Protein AF-A0A6M2DRI9-F1 (afdb_monomer)

Radius of gyration: 35.06 Å; Cα contacts (8 Å, |Δi|>4): 232; chains: 1; bounding box: 96×86×112 Å

Organism: Xenopsylla cheopis (NCBI:txid163159)

InterPro domains:
  IPR001841 Zinc finger, RING-type [PS50089] (86-128)
  IPR001841 Zinc finger, RING-type [PS50089] (176-216)
  IPR001841 Zinc finger, RING-type [PS50089] (277-317)
  IPR001841 Zinc finger, RING-type [SM00184] (86-127)
  IPR001841 Zinc finger, RING-type [SM00184] (176-215)
  IPR001841 Zinc finger, RING-type [SM00184] (277-320)
  IPR013083 Zinc finger, RING/FYVE/PHD-type [G3DSA:3.30.40.10] (58-139)
  IPR013083 Zinc finger, RING/FYVE/PHD-type [G3DSA:3.30.40.10] (144-227)
  IPR013083 Zinc finger, RING/FYVE/PHD-type [G3DSA:3.30.40.10] (228-327)
  IPR018957 Zinc finger, C3HC4 RING-type [PF00097] (176-215)
  IPR024991 Anaphase-promoting complex subunit 11, RING-H2 finger [PF12861] (86-134)
  IPR027370 Zinc finger, RING-type, eukaryotic [PF13445] (277-308)

Nearest PDB structures (foldseek):
  4r7e-assembly1_A-2  TM=7.360E-01  e=1.607E-04  Saccharomyces cerevisiae
  5vo0-assembly1_A  TM=8.658E-01  e=2.395E-03  Danio rerio
  3hcs-assembly1_A  TM=3.771E-01  e=3.415E-04  Homo sapiens
  2c2l-assembly4_D  TM=4.316E-01  e=6.145E-03  Mus musculus
  2c2l-assembly3_C  TM=4.814E-01  e=2.776E-02  Mus musculus

Foldseek 3Di:
DDDDPVVVVVVVVVVVVVVVVVVVVPPVPPPDDDDDDDDDDDDDDDDDDDDDDDDDDDDDDDPPPVVVPPPPPPDDPPPPPQLQAAPQPRDGDDDDAWDQQPPPRHIHGLVRVLVCCVPPNQADPPPRHGDDDPVVNNVVVVVVVVVVCVVVVVVVVVVVVVCVVVDDDPDDQAAAPQVRDSDPAWWKAFLVGDIHHPVSQVVCCVPPHQADPPPRHGGDPVRIHTDPPPPPDPDDDDDDDDDDDDDDDDDDDDDDDDPPPPPVVVVVVVVVQLQAALQPRHGDDPWWKAQQVPRGIHRPVRVVVCVVVVNQADSVPRHGGDPVRIDIDD

pLDDT: mean 72.56, std 22.33, range [29.98, 97.44]

Sequence (330 aa):
MPLPAYLLGAGLLAAVGIGVIVYVAFNPNTYKNHKQSYGHGGGGSSKRDDYDDYRPAISWNDESELRKRKQTSKRKEEDSIDKKKCFLCKKNYEKCHIIVLNECKHNFHTDCLSEFIGTKGSFCPICHNKFNVAASDIETLNQTRIEKIGDKEKEIEQTCESLLTMSISEKETKFCSICSEMDAKDFAKIKCGHEFHESCLDEFIETIGSFCLTCKKDIKADDIVRESTTKVTRSCNVKDDKKRHADNDDNANTTDDDKSKQIDLENITKNHRKYYCNTCDERIERPYVIIKTCEHLYHKDCIDASMDANVYTCRGCAEDFSVSDLIILC

Secondary structure (DSSP, 8-state):
-PPPTHHHHHHHHHHHHHHHHHHHHH-GGGS-------------------------------TTTGGGSSSSSS--SS-GGGGGB-TTT--B--TT-EEE-TTT--EEEHHHHHHHHHHH-SB-TTT--B----HHHHHHHHHHHHHHHHHHHHHHHHHHHHHTTT-S--------TTT-----PPEEEETTS-EEEHHHHHHHHHHT-SB-TTT--B--GGGEEE--------------------------------SSSSSSHHHHHHHHGGGB-TTT--B-PSSEEEETTT--EEEHHHHHHHHHTT--B-TTT--B--GGGEEEE-

Structure (mmCIF, N/CA/C/O backbone):
data_AF-A0A6M2DRI9-F1
#
_entry.id   AF-A0A6M2DRI9-F1
#
loop_
_atom_site.group_PDB
_atom_site.id
_atom_site.type_symbol
_atom_site.label_atom_id
_atom_site.label_alt_id
_atom_site.label_comp_id
_atom_site.label_asym_id
_atom_site.label_entity_id
_atom_site.label_seq_id
_atom_site.pdbx_PDB_ins_code
_atom_site.Cartn_x
_atom_site.Cartn_y
_atom_site.Cartn_z
_atom_site.occupancy
_atom_site.B_iso_or_equiv
_atom_site.auth_seq_id
_atom_site.auth_comp_id
_atom_site.auth_asym_id
_atom_site.auth_atom_id
_atom_site.pdbx_PDB_model_num
ATOM 1 N N . MET A 1 1 ? 19.886 13.007 -64.241 1.00 65.81 1 MET A N 1
ATOM 2 C CA . MET A 1 1 ? 19.047 13.579 -63.168 1.00 65.81 1 MET A CA 1
ATOM 3 C C . MET A 1 1 ? 19.298 12.750 -61.917 1.00 65.81 1 MET A C 1
ATOM 5 O O . MET A 1 1 ? 19.061 11.549 -61.988 1.00 65.81 1 MET A O 1
ATOM 9 N N . PRO A 1 2 ? 19.887 13.308 -60.846 1.00 72.44 2 PRO A N 1
ATOM 10 C CA . PRO A 1 2 ? 20.152 12.547 -59.628 1.00 72.44 2 PRO A CA 1
ATOM 11 C C . PRO A 1 2 ? 18.825 12.185 -58.954 1.00 72.44 2 PRO A C 1
ATOM 13 O O . PRO A 1 2 ? 17.972 13.051 -58.757 1.00 72.44 2 PRO A O 1
ATOM 16 N N . LEU A 1 3 ? 18.640 10.902 -58.640 1.00 69.44 3 LEU A N 1
ATOM 17 C CA . LEU A 1 3 ? 17.507 10.455 -57.835 1.00 69.44 3 LEU A CA 1
ATOM 18 C C . LEU A 1 3 ? 17.614 11.080 -56.441 1.00 69.44 3 LEU A C 1
ATOM 20 O O . LEU A 1 3 ? 18.713 11.155 -55.884 1.00 69.44 3 LEU A O 1
ATOM 24 N N . PRO A 1 4 ? 16.498 11.545 -55.871 1.00 76.94 4 PRO A N 1
ATOM 25 C CA . PRO A 1 4 ? 16.540 12.221 -54.596 1.00 76.94 4 PRO A CA 1
ATOM 26 C C . PRO A 1 4 ? 16.854 11.228 -53.470 1.00 76.94 4 PRO A C 1
ATOM 28 O O . PRO A 1 4 ? 16.221 10.179 -53.339 1.00 76.94 4 PRO A O 1
ATOM 31 N N . ALA A 1 5 ? 17.834 11.585 -52.639 1.00 78.38 5 ALA A N 1
ATOM 32 C CA . ALA A 1 5 ? 18.390 10.742 -51.578 1.00 78.38 5 ALA A CA 1
ATOM 33 C C . ALA A 1 5 ? 17.347 10.207 -50.572 1.00 78.38 5 ALA A C 1
ATOM 35 O O . ALA A 1 5 ? 17.584 9.186 -49.929 1.00 78.38 5 ALA A O 1
ATOM 36 N N . TYR A 1 6 ? 16.173 10.839 -50.465 1.00 80.88 6 TYR A N 1
ATOM 37 C CA . TYR A 1 6 ? 15.107 10.397 -49.563 1.00 80.88 6 TYR A CA 1
ATOM 38 C C . TYR A 1 6 ? 14.491 9.044 -49.957 1.00 80.88 6 TYR A C 1
ATOM 40 O O . TYR A 1 6 ? 14.052 8.300 -49.081 1.00 80.88 6 TYR A O 1
ATOM 48 N N . LEU A 1 7 ? 14.501 8.679 -51.246 1.00 76.44 7 LEU A N 1
ATOM 49 C CA . LEU A 1 7 ? 13.945 7.397 -51.698 1.00 76.44 7 LEU A CA 1
ATOM 50 C C . LEU A 1 7 ? 14.797 6.204 -51.249 1.00 76.44 7 LEU A C 1
ATOM 52 O O . LEU A 1 7 ? 14.260 5.132 -50.981 1.00 76.44 7 LEU A O 1
ATOM 56 N N . LEU A 1 8 ? 16.110 6.399 -51.100 1.00 77.44 8 LEU A N 1
ATOM 57 C CA . LEU A 1 8 ? 17.009 5.361 -50.592 1.00 77.44 8 LEU A CA 1
ATOM 58 C C . LEU A 1 8 ? 16.825 5.140 -49.083 1.00 77.44 8 LEU A C 1
ATOM 60 O O . LEU A 1 8 ? 16.862 4.002 -48.622 1.00 77.44 8 LEU A O 1
ATOM 64 N N . GLY A 1 9 ? 16.563 6.207 -48.320 1.00 78.88 9 GLY A N 1
ATOM 65 C CA . GLY A 1 9 ? 16.321 6.113 -46.877 1.00 78.88 9 GLY A CA 1
ATOM 66 C C . GLY A 1 9 ? 15.022 5.379 -46.530 1.00 78.88 9 GLY A C 1
ATOM 67 O O . GLY A 1 9 ? 15.019 4.499 -45.669 1.00 78.88 9 GLY A O 1
ATOM 68 N N . ALA A 1 10 ? 13.931 5.681 -47.241 1.00 82.50 10 ALA A N 1
ATOM 69 C CA . ALA A 1 10 ? 12.633 5.046 -46.999 1.00 82.50 10 ALA A CA 1
ATOM 70 C C . ALA A 1 10 ? 12.649 3.534 -47.298 1.00 82.50 10 ALA A C 1
ATOM 72 O O . ALA A 1 10 ? 12.052 2.749 -46.559 1.00 82.50 10 ALA A O 1
ATOM 73 N N . GLY A 1 11 ? 13.378 3.113 -48.339 1.00 88.00 11 GLY A N 1
ATOM 74 C CA . GLY A 1 11 ? 13.508 1.698 -48.694 1.00 88.00 11 GLY A CA 1
ATOM 75 C C . GLY A 1 11 ? 14.206 0.863 -47.616 1.00 88.00 11 GLY A C 1
ATOM 76 O O . GLY A 1 11 ? 13.774 -0.253 -47.328 1.00 88.00 11 GLY A O 1
ATOM 77 N N . LEU A 1 12 ? 15.245 1.408 -46.973 1.00 87.25 12 LEU A N 1
ATOM 78 C CA . LEU A 1 12 ? 15.984 0.696 -45.926 1.00 87.25 12 LEU A CA 1
ATOM 79 C C . LEU A 1 12 ? 15.151 0.497 -44.655 1.00 87.25 12 LEU A C 1
ATOM 81 O O . LEU A 1 12 ? 15.174 -0.589 -44.080 1.00 87.25 12 LEU A O 1
ATOM 85 N N . LEU A 1 13 ? 14.368 1.498 -44.246 1.00 87.75 13 LEU A N 1
ATOM 86 C CA . LEU A 1 13 ? 13.501 1.380 -43.067 1.00 87.75 13 LEU A CA 1
ATOM 87 C C . LEU A 1 13 ? 12.398 0.333 -43.267 1.00 87.75 13 LEU A C 1
ATOM 89 O O . LEU A 1 13 ? 12.151 -0.479 -42.374 1.00 87.75 13 LEU A O 1
ATOM 93 N N . ALA A 1 14 ? 11.787 0.295 -44.455 1.00 90.44 14 ALA A N 1
ATOM 94 C CA . ALA A 1 14 ? 10.790 -0.720 -44.787 1.00 90.44 14 ALA A CA 1
ATOM 95 C C . ALA A 1 14 ? 11.391 -2.139 -44.780 1.00 90.44 14 ALA A C 1
ATOM 97 O O . ALA A 1 14 ? 10.780 -3.065 -44.247 1.00 90.44 14 ALA A O 1
ATOM 98 N N . ALA A 1 15 ? 12.609 -2.308 -45.307 1.00 91.06 15 ALA A N 1
ATOM 99 C CA . ALA A 1 15 ? 13.289 -3.602 -45.331 1.00 91.06 15 ALA A CA 1
ATOM 100 C C . ALA A 1 15 ? 13.617 -4.127 -43.919 1.00 91.06 15 ALA A C 1
ATOM 102 O O . ALA A 1 15 ? 13.405 -5.309 -43.642 1.00 91.06 15 ALA A O 1
ATOM 103 N N . VAL A 1 16 ? 14.074 -3.257 -43.009 1.00 92.56 16 VAL A N 1
ATOM 104 C CA . VAL A 1 16 ? 14.350 -3.636 -41.611 1.00 92.56 16 VAL A CA 1
ATOM 105 C C . VAL A 1 16 ? 13.059 -4.012 -40.880 1.00 92.56 16 VAL A C 1
ATOM 107 O O . VAL A 1 16 ? 13.022 -5.038 -40.202 1.00 92.56 16 VAL A O 1
ATOM 110 N N . GLY A 1 17 ? 11.982 -3.240 -41.066 1.00 90.50 17 GLY A N 1
ATOM 111 C CA . GLY A 1 17 ? 10.684 -3.525 -40.447 1.00 90.50 17 GLY A CA 1
ATOM 112 C C . GLY A 1 17 ? 10.118 -4.891 -40.849 1.00 90.50 17 GLY A C 1
ATOM 113 O O . GLY A 1 17 ? 9.715 -5.673 -39.988 1.00 90.50 17 GLY A O 1
ATOM 114 N N . ILE A 1 18 ? 10.161 -5.224 -42.144 1.00 93.62 18 ILE A N 1
ATOM 115 C CA . ILE A 1 18 ? 9.709 -6.533 -42.643 1.00 93.62 18 ILE A CA 1
ATOM 116 C C . ILE A 1 18 ? 10.584 -7.663 -42.074 1.00 93.62 18 ILE A C 1
ATOM 118 O O . ILE A 1 18 ? 10.058 -8.700 -41.669 1.00 93.62 18 ILE A O 1
ATOM 122 N N . GLY A 1 19 ? 11.902 -7.455 -41.981 1.00 93.00 19 GLY A N 1
ATOM 123 C CA . GLY A 1 19 ? 12.834 -8.440 -41.428 1.00 93.00 19 GLY A CA 1
ATOM 124 C C . GLY A 1 19 ? 12.529 -8.829 -39.977 1.00 93.00 19 GLY A C 1
ATOM 125 O O . GLY A 1 19 ? 12.529 -10.016 -39.653 1.00 93.00 19 GLY A O 1
ATOM 126 N N . VAL A 1 20 ? 12.206 -7.857 -39.115 1.00 91.50 20 VAL A N 1
ATOM 127 C CA . VAL A 1 20 ? 11.862 -8.116 -37.703 1.00 91.50 20 VAL A CA 1
ATOM 128 C C . VAL A 1 20 ? 10.558 -8.905 -37.583 1.00 91.50 20 VAL A C 1
ATOM 130 O O . VAL A 1 20 ? 10.495 -9.869 -36.821 1.00 91.50 20 VAL A O 1
ATOM 133 N N . ILE A 1 21 ? 9.537 -8.554 -38.370 1.00 88.19 21 ILE A N 1
ATOM 134 C CA . ILE A 1 21 ? 8.241 -9.252 -38.350 1.00 88.19 21 ILE A CA 1
ATOM 135 C C . ILE A 1 21 ? 8.407 -10.714 -38.783 1.00 88.19 21 ILE A C 1
ATOM 137 O O . ILE A 1 21 ? 7.900 -11.618 -38.119 1.00 88.19 21 ILE A O 1
ATOM 141 N N . VAL A 1 22 ? 9.162 -10.964 -39.859 1.00 93.19 22 VAL A N 1
ATOM 142 C CA . VAL A 1 22 ? 9.448 -12.329 -40.329 1.00 93.19 22 VAL A CA 1
ATOM 143 C C . VAL A 1 22 ? 10.272 -13.099 -39.295 1.00 93.19 22 VAL A C 1
ATOM 145 O O . VAL A 1 22 ? 9.969 -14.257 -39.019 1.00 93.19 22 VAL A O 1
ATOM 148 N N . TYR A 1 23 ? 11.266 -12.466 -38.668 1.00 91.69 23 TYR A N 1
ATOM 149 C CA . TYR A 1 23 ? 12.076 -13.103 -37.628 1.00 91.69 23 TYR A CA 1
ATOM 150 C C . TYR A 1 23 ? 11.235 -13.541 -36.420 1.00 91.69 23 TYR A C 1
ATOM 152 O O . TYR A 1 23 ? 11.381 -14.668 -35.951 1.00 91.69 23 TYR A O 1
ATOM 160 N N . VAL A 1 24 ? 10.318 -12.692 -35.949 1.00 86.38 24 VAL A N 1
ATOM 161 C CA . VAL A 1 24 ? 9.414 -13.023 -34.834 1.00 86.38 24 VAL A CA 1
ATOM 162 C C . VAL A 1 24 ? 8.432 -14.134 -35.223 1.00 86.38 24 VAL A C 1
ATOM 164 O O . VAL A 1 24 ? 8.197 -15.038 -34.426 1.00 86.38 24 VAL A O 1
ATOM 167 N N . ALA A 1 25 ? 7.899 -14.118 -36.449 1.00 85.69 25 ALA A N 1
ATOM 168 C CA . ALA A 1 25 ? 6.959 -15.138 -36.917 1.00 85.69 25 ALA A CA 1
ATOM 169 C C . ALA A 1 25 ? 7.602 -16.528 -37.099 1.00 85.69 25 ALA A C 1
ATOM 171 O O . ALA A 1 25 ? 6.941 -17.543 -36.885 1.00 85.69 25 ALA A O 1
ATOM 172 N N . PHE A 1 26 ? 8.881 -16.587 -37.482 1.00 88.25 26 PHE A N 1
ATOM 173 C CA . PHE A 1 26 ? 9.591 -17.839 -37.780 1.00 88.25 26 PHE A CA 1
ATOM 174 C C . PHE A 1 26 ? 10.518 -18.333 -36.664 1.00 88.25 26 PHE A C 1
ATOM 176 O O . PHE A 1 26 ? 11.167 -19.365 -36.843 1.00 88.25 26 PHE A O 1
ATOM 183 N N . ASN A 1 27 ? 10.579 -17.656 -35.514 1.00 84.19 27 ASN A N 1
ATOM 184 C CA . ASN A 1 27 ? 11.334 -18.123 -34.353 1.00 84.19 27 ASN A CA 1
ATOM 185 C C . ASN A 1 27 ? 10.386 -18.725 -33.288 1.00 84.19 27 ASN A C 1
ATOM 187 O O . ASN A 1 27 ? 9.973 -18.028 -32.362 1.00 84.19 27 ASN A O 1
ATOM 191 N N . PRO A 1 28 ? 10.029 -20.025 -33.378 1.00 61.62 28 PRO A N 1
ATOM 192 C CA . PRO A 1 28 ? 9.018 -20.674 -32.530 1.00 61.62 28 PRO A CA 1
ATOM 193 C C . PRO A 1 28 ? 9.430 -20.859 -31.057 1.00 61.62 28 PRO A C 1
ATOM 195 O O . PRO A 1 28 ? 8.693 -21.475 -30.284 1.00 61.62 28 PRO A O 1
ATOM 198 N N . ASN A 1 29 ? 10.595 -20.353 -30.647 1.00 61.12 29 ASN A N 1
ATOM 199 C CA . ASN A 1 29 ? 11.112 -20.513 -29.288 1.00 61.12 29 ASN A CA 1
ATOM 200 C C . ASN A 1 29 ? 10.631 -19.451 -28.290 1.00 61.12 29 ASN A C 1
ATOM 202 O O . ASN A 1 29 ? 10.941 -19.567 -27.108 1.00 61.12 29 ASN A O 1
ATOM 206 N N . THR A 1 30 ? 9.850 -18.454 -28.708 1.00 56.81 30 THR A N 1
ATOM 207 C CA . THR A 1 30 ? 9.372 -17.387 -27.807 1.00 56.81 30 THR A CA 1
ATOM 208 C C . THR A 1 30 ? 8.013 -17.667 -27.149 1.00 56.81 30 THR A C 1
ATOM 210 O O . THR A 1 30 ? 7.591 -16.894 -26.299 1.00 56.81 30 THR A O 1
ATOM 213 N N . TYR A 1 31 ? 7.347 -18.792 -27.455 1.00 57.19 31 TYR A N 1
ATOM 214 C CA . TYR A 1 31 ? 5.970 -19.085 -27.000 1.00 57.19 31 TYR A CA 1
ATOM 215 C C . TYR A 1 31 ? 5.809 -20.324 -26.104 1.00 57.19 31 TYR A C 1
ATOM 217 O O . TYR A 1 31 ? 4.763 -20.974 -26.102 1.00 57.19 31 TYR A O 1
ATOM 225 N N . LYS A 1 32 ? 6.817 -20.687 -25.309 1.00 52.72 32 LYS A N 1
ATOM 226 C CA . LYS A 1 32 ? 6.669 -21.779 -24.334 1.00 52.72 32 LYS A CA 1
ATOM 227 C C . LYS A 1 32 ? 7.108 -21.340 -22.953 1.00 52.72 32 LYS A C 1
ATOM 229 O O . LYS A 1 32 ? 8.260 -21.551 -22.617 1.00 52.72 32 LYS A O 1
ATOM 234 N N . ASN A 1 33 ? 6.184 -20.779 -22.172 1.00 49.97 33 ASN A N 1
ATOM 235 C CA . ASN A 1 33 ? 6.182 -20.885 -20.708 1.00 49.97 33 ASN A CA 1
ATOM 236 C C . ASN A 1 33 ? 4.822 -20.461 -20.128 1.00 49.97 33 ASN A C 1
ATOM 238 O O . ASN A 1 33 ? 4.641 -19.329 -19.699 1.00 49.97 33 ASN A O 1
ATOM 242 N N . HIS A 1 34 ? 3.863 -21.391 -20.081 1.00 47.09 34 HIS A N 1
ATOM 243 C CA . HIS A 1 34 ? 2.860 -21.392 -19.014 1.00 47.09 34 HIS A CA 1
ATOM 244 C C . HIS A 1 34 ? 2.267 -22.792 -18.815 1.00 47.09 34 HIS A C 1
ATOM 246 O O . HIS A 1 34 ? 1.978 -23.489 -19.787 1.00 47.09 34 HIS A O 1
ATOM 252 N N . LYS A 1 35 ? 2.007 -23.114 -17.540 1.00 45.91 35 LYS A N 1
ATOM 253 C CA . LYS A 1 35 ? 1.364 -24.310 -16.955 1.00 45.91 35 LYS A CA 1
ATOM 254 C C . LYS A 1 35 ? 2.320 -25.397 -16.444 1.00 45.91 35 LYS A C 1
ATOM 256 O O . LYS A 1 35 ? 2.572 -26.397 -17.106 1.00 45.91 35 LYS A O 1
ATOM 261 N N . GLN A 1 36 ? 2.711 -25.262 -15.176 1.00 46.22 36 GLN A N 1
ATOM 262 C CA . GLN A 1 36 ? 2.806 -26.418 -14.283 1.00 46.22 36 GLN A CA 1
ATOM 263 C C . GLN A 1 36 ? 1.870 -26.226 -13.090 1.00 46.22 36 GLN A C 1
ATOM 265 O O . GLN A 1 36 ? 2.095 -25.419 -12.197 1.00 46.22 36 GLN A O 1
ATOM 270 N N . SER A 1 37 ? 0.786 -26.988 -13.141 1.00 49.25 37 SER A N 1
ATOM 271 C CA . SER A 1 37 ? -0.106 -27.338 -12.048 1.00 49.25 37 SER A CA 1
ATOM 272 C C . SER A 1 37 ? 0.496 -28.493 -11.239 1.00 49.25 37 SER A C 1
ATOM 274 O O . SER A 1 37 ? 0.770 -29.548 -11.808 1.00 49.25 37 SER A O 1
ATOM 276 N N . TYR A 1 38 ? 0.609 -28.330 -9.924 1.00 49.72 38 TYR A N 1
ATOM 277 C CA . TYR A 1 38 ? 0.691 -29.417 -8.940 1.00 49.72 38 TYR A CA 1
ATOM 278 C C . TYR A 1 38 ? -0.405 -29.097 -7.907 1.00 49.72 38 TYR A C 1
ATOM 280 O O . TYR A 1 38 ? -0.477 -27.968 -7.444 1.00 49.72 38 TYR A O 1
ATOM 288 N N . GLY A 1 39 ? -1.362 -29.944 -7.543 1.00 42.78 39 GLY A N 1
ATOM 289 C CA . GLY A 1 39 ? -1.429 -31.397 -7.580 1.00 42.78 39 GLY A CA 1
ATOM 290 C C . GLY A 1 39 ? -1.866 -31.846 -6.184 1.00 42.78 39 GLY A C 1
ATOM 291 O O . GLY A 1 39 ? -1.064 -31.834 -5.258 1.00 42.78 39 GLY A O 1
ATOM 292 N N . HIS A 1 40 ? -3.151 -32.180 -6.029 1.00 42.75 40 HIS A N 1
ATOM 293 C CA . HIS A 1 40 ? -3.718 -32.820 -4.840 1.00 42.75 40 HIS A CA 1
ATOM 294 C C . HIS A 1 40 ? -2.950 -34.104 -4.481 1.00 42.75 40 HIS A C 1
ATOM 296 O O . HIS A 1 40 ? -2.713 -34.940 -5.349 1.00 42.75 40 HIS A O 1
ATOM 302 N N . GLY A 1 41 ? -2.663 -34.306 -3.194 1.00 42.56 41 GLY A N 1
ATOM 303 C CA . GLY A 1 41 ? -2.191 -35.577 -2.646 1.00 42.56 41 GLY A CA 1
ATOM 304 C C . GLY A 1 41 ? -2.735 -35.783 -1.237 1.00 42.56 41 GLY A C 1
ATOM 305 O O . GLY A 1 41 ? -2.240 -35.188 -0.285 1.00 42.56 41 GLY A O 1
ATOM 306 N N . GLY A 1 42 ? -3.792 -36.586 -1.120 1.00 41.97 42 GLY A N 1
ATOM 307 C CA . GLY A 1 42 ? -4.285 -37.111 0.151 1.00 41.97 42 GLY A CA 1
ATOM 308 C C . GLY A 1 42 ? -3.669 -38.471 0.491 1.00 41.97 42 GLY A C 1
ATOM 309 O O . GLY A 1 42 ? -3.097 -39.135 -0.370 1.00 41.97 42 GLY A O 1
ATOM 310 N N . GLY A 1 43 ? -3.888 -38.906 1.735 1.00 41.66 43 GLY A N 1
ATOM 311 C CA . GLY A 1 43 ? -3.799 -40.309 2.151 1.00 41.66 43 GLY A CA 1
ATOM 312 C C . GLY A 1 43 ? -2.562 -40.671 2.976 1.00 41.66 43 GLY A C 1
ATOM 313 O O . GLY A 1 43 ? -1.435 -40.495 2.531 1.00 41.66 43 GLY A O 1
ATOM 314 N N . GLY A 1 44 ? -2.777 -41.241 4.167 1.00 36.81 44 GLY A N 1
ATOM 315 C CA . GLY A 1 44 ? -1.693 -41.840 4.952 1.00 36.81 44 GLY A CA 1
ATOM 316 C C . GLY A 1 44 ? -2.060 -42.201 6.389 1.00 36.81 44 GLY A C 1
ATOM 317 O O . GLY A 1 44 ? -1.519 -41.632 7.326 1.00 36.81 44 GLY A O 1
ATOM 318 N N . SER A 1 45 ? -2.992 -43.139 6.563 1.00 49.62 45 SER A N 1
ATOM 319 C CA . SER A 1 45 ? -3.258 -43.818 7.836 1.00 49.62 45 SER A CA 1
ATOM 320 C C . SER A 1 45 ? -2.209 -44.919 8.074 1.00 49.62 45 SER A C 1
ATOM 322 O O . SER A 1 45 ? -2.023 -45.759 7.199 1.00 49.62 45 SER A O 1
ATOM 324 N N . SER A 1 46 ? -1.558 -44.947 9.243 1.00 50.59 46 SER A N 1
ATOM 325 C CA . SER A 1 46 ? -0.845 -46.115 9.805 1.00 50.59 46 SER A CA 1
ATOM 326 C C . SER A 1 46 ? -0.784 -45.932 11.329 1.00 50.59 46 SER A C 1
ATOM 328 O O . SER A 1 46 ? -0.217 -44.954 11.798 1.00 50.59 46 SER A O 1
ATOM 330 N N . LYS A 1 47 ? -1.615 -46.604 12.137 1.00 47.62 47 LYS A N 1
ATOM 331 C CA . LYS A 1 47 ? -1.409 -47.931 12.762 1.00 47.62 47 LYS A CA 1
ATOM 332 C C . LYS A 1 47 ? -0.028 -48.126 13.424 1.00 47.62 47 LYS A C 1
ATOM 334 O O . LYS A 1 47 ? 0.930 -48.280 12.681 1.00 47.62 47 LYS A O 1
ATOM 339 N N . ARG A 1 48 ? -0.082 -48.170 14.778 1.00 48.75 48 ARG A N 1
ATOM 340 C CA . ARG A 1 48 ? 0.620 -48.990 15.815 1.00 48.75 48 ARG A CA 1
ATOM 341 C C . ARG A 1 48 ? 2.164 -49.049 15.727 1.00 48.75 48 ARG A C 1
ATOM 343 O O . ARG A 1 48 ? 2.711 -48.955 14.648 1.00 48.75 48 ARG A O 1
ATOM 350 N N . ASP A 1 49 ? 2.931 -48.990 16.816 1.00 42.97 49 ASP A N 1
ATOM 351 C CA . ASP A 1 49 ? 3.092 -49.977 17.902 1.00 42.97 49 ASP A CA 1
ATOM 352 C C . ASP A 1 49 ? 3.660 -49.246 19.156 1.00 42.97 49 ASP A C 1
ATOM 354 O O . ASP A 1 49 ? 4.380 -48.259 19.026 1.00 42.97 49 ASP A O 1
ATOM 358 N N . ASP A 1 50 ? 3.141 -49.473 20.364 1.00 54.53 50 ASP A N 1
ATOM 359 C CA . ASP A 1 50 ? 3.608 -50.483 21.335 1.00 54.53 50 ASP A CA 1
ATOM 360 C C . ASP A 1 50 ? 4.980 -50.145 21.963 1.00 54.53 50 ASP A C 1
ATOM 362 O O . ASP A 1 50 ? 6.025 -50.432 21.389 1.00 54.53 50 ASP A O 1
ATOM 366 N N . TYR A 1 51 ? 4.961 -49.498 23.135 1.00 55.28 51 TYR A N 1
ATOM 367 C CA . TYR A 1 51 ? 6.010 -49.599 24.159 1.00 55.28 51 TYR A CA 1
ATOM 368 C C . TYR A 1 51 ? 5.396 -49.248 25.520 1.00 55.28 51 TYR A C 1
ATOM 370 O O . TYR A 1 51 ? 5.254 -48.082 25.901 1.00 55.28 51 TYR A O 1
ATOM 378 N N . ASP A 1 52 ? 4.978 -50.303 26.213 1.00 55.44 52 ASP A N 1
ATOM 379 C CA . ASP A 1 52 ? 4.788 -50.331 27.655 1.00 55.44 52 ASP A CA 1
ATOM 380 C C . ASP A 1 52 ? 6.123 -50.119 28.397 1.00 55.44 52 ASP A C 1
ATOM 382 O O . ASP A 1 52 ? 7.210 -50.348 27.866 1.00 55.44 52 ASP A O 1
ATOM 386 N N . ASP A 1 53 ? 5.974 -49.777 29.679 1.00 50.03 53 ASP A N 1
ATOM 387 C CA . ASP A 1 53 ? 6.930 -49.994 30.772 1.00 50.03 53 ASP A CA 1
ATOM 388 C C . ASP A 1 53 ? 7.902 -48.844 31.124 1.00 50.03 53 ASP A C 1
ATOM 390 O O . ASP A 1 53 ? 9.011 -48.737 30.611 1.00 50.03 53 ASP A O 1
ATOM 394 N N . TYR A 1 54 ? 7.474 -47.961 32.043 1.00 54.50 54 TYR A N 1
ATOM 395 C CA . TYR A 1 54 ? 8.095 -47.791 33.375 1.00 54.50 54 TYR A CA 1
ATOM 396 C C . TYR A 1 54 ? 7.423 -46.632 34.144 1.00 54.50 54 TYR A C 1
ATOM 398 O O . TYR A 1 54 ? 7.579 -45.452 33.823 1.00 54.50 54 TYR A O 1
ATOM 406 N N . ARG A 1 55 ? 6.664 -46.963 35.196 1.00 43.81 55 ARG A N 1
ATOM 407 C CA . ARG A 1 55 ? 5.956 -46.016 36.078 1.00 43.81 55 ARG A CA 1
ATOM 408 C C . ARG A 1 55 ? 6.569 -46.073 37.484 1.00 43.81 55 ARG A C 1
ATOM 410 O O . ARG A 1 55 ? 6.342 -47.067 38.171 1.00 43.81 55 ARG A O 1
ATOM 417 N N . PRO A 1 56 ? 7.264 -45.034 37.986 1.00 52.47 56 PRO A N 1
ATOM 418 C CA . PRO A 1 56 ? 7.545 -44.946 39.410 1.00 52.47 56 PRO A CA 1
ATOM 419 C C . PRO A 1 56 ? 6.301 -44.424 40.138 1.00 52.47 56 PRO A C 1
ATOM 421 O O . PRO A 1 56 ? 5.705 -43.409 39.770 1.00 52.47 56 PRO A O 1
ATOM 424 N N . ALA A 1 57 ? 5.889 -45.160 41.167 1.00 52.41 57 ALA A N 1
ATOM 425 C CA . ALA A 1 57 ? 4.807 -44.793 42.065 1.00 52.41 57 ALA A CA 1
ATOM 426 C C . ALA A 1 57 ? 5.181 -43.536 42.869 1.00 52.41 57 ALA A C 1
ATOM 428 O O . ALA A 1 57 ? 6.112 -43.558 43.670 1.00 52.41 57 ALA A O 1
ATOM 429 N N . ILE A 1 58 ? 4.427 -42.453 42.675 1.00 43.84 58 ILE A N 1
ATOM 430 C CA . ILE A 1 58 ? 4.415 -41.287 43.562 1.00 43.84 58 ILE A CA 1
ATOM 431 C C . ILE A 1 58 ? 3.007 -41.196 44.148 1.00 43.84 58 ILE A C 1
ATOM 433 O O . ILE A 1 58 ? 2.012 -41.209 43.418 1.00 43.84 58 ILE A O 1
ATOM 437 N N . SER A 1 59 ? 2.944 -41.195 45.479 1.00 50.19 59 SER A N 1
ATOM 438 C CA . SER A 1 59 ? 1.719 -41.195 46.270 1.00 50.19 59 SER A CA 1
ATOM 439 C C . SER A 1 59 ? 0.904 -39.924 46.058 1.00 50.19 59 SER A C 1
ATOM 441 O O . SER A 1 59 ? 1.425 -38.811 46.135 1.00 50.19 59 SER A O 1
ATOM 443 N N . TRP A 1 60 ? -0.393 -40.117 45.858 1.00 42.16 60 TRP A N 1
ATOM 444 C CA . TRP A 1 60 ? -1.402 -39.075 45.767 1.00 42.16 60 TRP A CA 1
ATOM 445 C C . TRP A 1 60 ? -1.787 -38.622 47.172 1.00 42.16 60 TRP A C 1
ATOM 447 O O . TRP A 1 60 ? -2.467 -39.352 47.879 1.00 42.16 60 TRP A O 1
ATOM 457 N N . ASN A 1 61 ? -1.332 -37.434 47.557 1.00 51.81 61 ASN A N 1
ATOM 458 C CA . ASN A 1 61 ? -1.945 -36.590 48.581 1.00 51.81 61 ASN A CA 1
ATOM 459 C C . ASN A 1 61 ? -1.553 -35.140 48.263 1.00 51.81 61 ASN A C 1
ATOM 461 O O . ASN A 1 61 ? -0.648 -34.609 48.888 1.00 51.81 61 ASN A O 1
ATOM 465 N N . ASP A 1 62 ? -2.152 -34.562 47.214 1.00 50.22 62 ASP A N 1
ATOM 466 C CA . ASP A 1 62 ? -2.513 -33.132 47.144 1.00 50.22 62 ASP A CA 1
ATOM 467 C C . ASP A 1 62 ? -3.176 -32.798 45.794 1.00 50.22 62 ASP A C 1
ATOM 469 O O . ASP A 1 62 ? -2.587 -32.259 44.854 1.00 50.22 62 ASP A O 1
ATOM 473 N N . GLU A 1 63 ? -4.459 -33.142 45.677 1.00 51.53 63 GLU A N 1
ATOM 474 C CA . GLU A 1 63 ? -5.276 -32.923 44.474 1.00 51.53 63 GLU A CA 1
ATOM 475 C C . GLU A 1 63 ? -5.918 -31.517 44.435 1.00 51.53 63 GLU A C 1
ATOM 477 O O . GLU A 1 63 ? -6.966 -31.308 43.827 1.00 51.53 63 GLU A O 1
ATOM 482 N N . SER A 1 64 ? -5.288 -30.525 45.080 1.00 50.22 64 SER A N 1
ATOM 483 C CA . SER A 1 64 ? -5.738 -29.120 45.083 1.00 50.22 64 SER A CA 1
ATOM 484 C C . SER A 1 64 ? -4.735 -28.127 44.461 1.00 50.22 64 SER A C 1
ATOM 486 O O . SER A 1 64 ? -5.125 -27.029 44.059 1.00 50.22 64 SER A O 1
ATOM 488 N N . GLU A 1 65 ? -3.477 -28.530 44.243 1.00 52.25 65 GLU A N 1
ATOM 489 C CA . GLU A 1 65 ? -2.410 -27.669 43.695 1.00 52.25 65 GLU A CA 1
ATOM 490 C C . GLU A 1 65 ? -2.153 -27.877 42.183 1.00 52.25 65 GLU A C 1
ATOM 492 O O . GLU A 1 65 ? -1.770 -26.952 41.463 1.00 52.25 65 GLU A O 1
ATOM 497 N N . LEU A 1 66 ? -2.449 -29.061 41.631 1.00 47.41 66 LEU A N 1
ATOM 498 C CA . LEU A 1 66 ? -2.139 -29.401 40.229 1.00 47.41 66 LEU A CA 1
ATOM 499 C C . LEU A 1 66 ? -3.161 -28.904 39.188 1.00 47.41 66 LEU A C 1
ATOM 501 O O . LEU A 1 66 ? -2.849 -28.867 37.994 1.00 47.41 66 LEU A O 1
ATOM 505 N N . ARG A 1 67 ? -4.339 -28.419 39.608 1.00 48.19 67 ARG A N 1
ATOM 506 C CA . ARG A 1 67 ? -5.282 -27.724 38.705 1.00 48.19 67 ARG A CA 1
ATOM 507 C C . ARG A 1 67 ? -4.888 -26.272 38.402 1.00 48.19 67 ARG A C 1
ATOM 509 O O . ARG A 1 67 ? -5.433 -25.698 37.465 1.00 48.19 67 ARG A O 1
ATOM 516 N N . LYS A 1 68 ? -3.894 -25.698 39.094 1.00 49.62 68 LYS A N 1
ATOM 517 C CA . LYS A 1 68 ? -3.374 -24.347 38.790 1.00 49.62 68 LYS A CA 1
ATOM 518 C C . LYS A 1 68 ? -2.245 -24.321 37.753 1.00 49.62 68 LYS A C 1
ATOM 520 O O . LYS A 1 68 ? -1.902 -23.249 37.268 1.00 49.62 68 LYS A O 1
ATOM 525 N N . ARG A 1 69 ? -1.682 -25.473 37.358 1.00 48.62 69 ARG A N 1
ATOM 526 C CA . ARG A 1 69 ? -0.466 -25.522 36.514 1.00 48.62 69 ARG A CA 1
ATOM 527 C C . ARG A 1 69 ? -0.657 -25.990 35.066 1.00 48.62 69 ARG A C 1
ATOM 529 O O . ARG A 1 69 ? 0.300 -25.958 34.303 1.00 48.62 69 ARG A O 1
ATOM 536 N N . LYS A 1 70 ? -1.876 -26.362 34.653 1.00 41.28 70 LYS A N 1
ATOM 537 C CA . LYS A 1 70 ? -2.209 -26.720 33.251 1.00 41.28 70 LYS A CA 1
ATOM 538 C C . LYS A 1 70 ? -3.149 -25.727 32.544 1.00 41.28 70 LYS A C 1
ATOM 540 O O . LYS A 1 70 ? -3.670 -26.028 31.477 1.00 41.28 70 LYS A O 1
ATOM 545 N N . GLN A 1 71 ? -3.327 -24.527 33.101 1.00 46.72 71 GLN A N 1
ATOM 546 C CA . GLN A 1 71 ? -4.121 -23.432 32.517 1.00 46.72 71 GLN A CA 1
ATOM 547 C C . GLN A 1 71 ? -3.282 -22.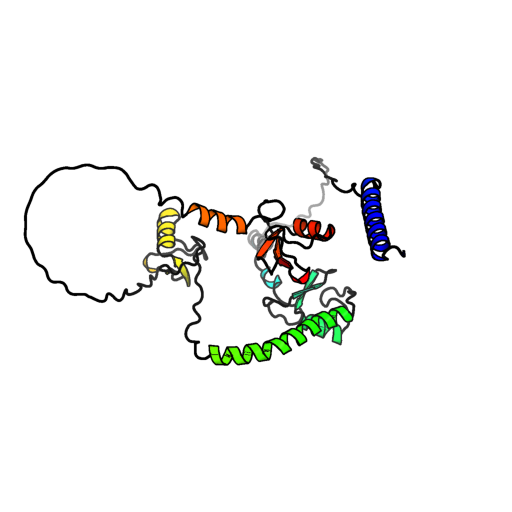192 32.137 1.00 46.72 71 GLN A C 1
ATOM 549 O O . GLN A 1 71 ? -3.807 -21.085 32.081 1.00 46.72 71 GLN A O 1
ATOM 554 N N . THR A 1 72 ? -1.984 -22.345 31.843 1.00 44.75 72 THR A N 1
ATOM 555 C CA . THR A 1 72 ? -1.109 -21.208 31.475 1.00 44.75 72 THR A CA 1
ATOM 556 C C . THR A 1 72 ? -0.484 -21.269 30.078 1.00 44.75 72 THR A C 1
ATOM 558 O O . THR A 1 72 ? 0.257 -20.359 29.730 1.00 44.75 72 THR A O 1
ATOM 561 N N . SER A 1 73 ? -0.819 -22.240 29.218 1.00 47.72 73 SER A N 1
ATOM 562 C CA . SER A 1 73 ? -0.324 -22.266 27.822 1.00 47.72 73 SER A CA 1
ATOM 563 C C . SER A 1 73 ? -1.347 -21.840 26.759 1.00 47.72 73 SER A C 1
ATOM 565 O O . SER A 1 73 ? -1.086 -21.983 25.570 1.00 47.72 73 SER A O 1
ATOM 567 N N . LYS A 1 74 ? -2.506 -21.291 27.153 1.00 44.44 74 LYS A N 1
ATOM 568 C CA . LYS A 1 74 ? -3.579 -20.881 26.220 1.00 44.44 74 LYS A CA 1
ATOM 569 C C . LYS A 1 74 ? -4.083 -19.449 26.453 1.00 44.44 74 LYS A C 1
ATOM 571 O O . LYS A 1 74 ? -5.274 -19.174 26.362 1.00 44.44 74 LYS A O 1
ATOM 576 N N . ARG A 1 75 ? -3.170 -18.541 26.808 1.00 48.12 75 ARG A N 1
ATOM 577 C CA . ARG A 1 75 ? -3.405 -17.091 26.918 1.00 48.12 75 ARG A CA 1
ATOM 578 C C . ARG A 1 75 ? -2.095 -16.352 26.641 1.00 48.12 75 ARG A C 1
ATOM 580 O O . ARG A 1 75 ? -1.303 -16.184 27.560 1.00 48.12 75 ARG A O 1
ATOM 587 N N . LYS A 1 76 ? -1.866 -15.975 25.379 1.00 46.69 76 LYS A N 1
ATOM 588 C CA . LYS A 1 76 ? -1.107 -14.790 24.918 1.00 46.69 76 LYS A CA 1
ATOM 589 C C . LYS A 1 76 ? -0.929 -14.864 23.396 1.00 46.69 76 LYS A C 1
ATOM 591 O O . LYS A 1 76 ? 0.157 -15.109 22.893 1.00 46.69 76 LYS A O 1
ATOM 596 N N . GLU A 1 77 ? -2.023 -14.667 22.670 1.00 49.09 77 GLU A N 1
ATOM 597 C CA . GLU A 1 77 ? -1.996 -14.410 21.219 1.00 49.09 77 GLU A CA 1
ATOM 598 C C . GLU A 1 77 ? -2.533 -13.004 20.880 1.00 49.09 77 GLU A C 1
ATOM 600 O O . GLU A 1 77 ? -2.776 -12.690 19.724 1.00 49.09 77 GLU A O 1
ATOM 605 N N . GLU A 1 78 ? -2.666 -12.123 21.880 1.00 46.78 78 GLU A N 1
ATOM 606 C CA . GLU A 1 78 ? -3.181 -10.748 21.723 1.00 46.78 78 GLU A CA 1
ATOM 607 C C . GLU A 1 78 ? -2.120 -9.649 21.930 1.00 46.78 78 GLU A C 1
ATOM 609 O O . GLU A 1 78 ? -2.462 -8.478 22.028 1.00 46.78 78 GLU A O 1
ATOM 614 N N . ASP A 1 79 ? -0.826 -9.992 21.935 1.00 45.00 79 ASP A N 1
ATOM 615 C CA . ASP A 1 79 ? 0.280 -9.018 22.066 1.00 45.00 79 ASP A CA 1
ATOM 616 C C . ASP A 1 79 ? 1.078 -8.819 20.760 1.00 45.00 79 ASP A C 1
ATOM 618 O O . ASP A 1 79 ? 2.184 -8.282 20.747 1.00 45.00 79 ASP A O 1
ATOM 622 N N . SER A 1 80 ? 0.536 -9.216 19.602 1.00 47.53 80 SER A N 1
ATOM 623 C CA . SER A 1 80 ? 1.242 -9.054 18.319 1.00 47.53 80 SER A CA 1
ATOM 624 C C . SER A 1 80 ? 1.220 -7.623 17.753 1.00 47.53 80 SER A C 1
ATOM 626 O O . SER A 1 80 ? 1.585 -7.419 16.592 1.00 47.53 80 SER A O 1
ATOM 628 N N . ILE A 1 81 ? 0.802 -6.628 18.544 1.00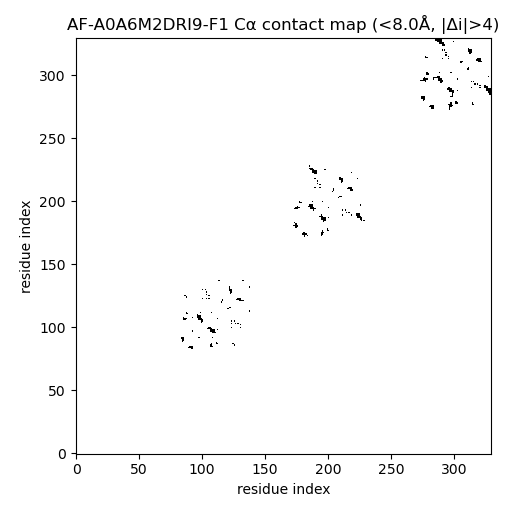 48.44 81 ILE A N 1
ATOM 629 C CA . ILE A 1 81 ? 0.762 -5.205 18.158 1.00 48.44 81 ILE A CA 1
ATOM 630 C C . ILE A 1 81 ? 2.168 -4.570 18.185 1.00 48.44 81 ILE A C 1
ATOM 632 O O . ILE A 1 81 ? 2.397 -3.554 17.527 1.00 48.44 81 ILE A O 1
ATOM 636 N N . ASP A 1 82 ? 3.162 -5.217 18.802 1.00 52.94 82 ASP A N 1
ATOM 637 C CA . ASP A 1 82 ? 4.561 -4.758 18.768 1.00 52.94 82 ASP A CA 1
ATOM 638 C C . ASP A 1 82 ? 5.259 -4.931 17.403 1.00 52.94 82 ASP A C 1
ATOM 640 O O . ASP A 1 82 ? 6.378 -4.457 17.208 1.00 52.94 82 ASP A O 1
ATOM 644 N N . LYS A 1 83 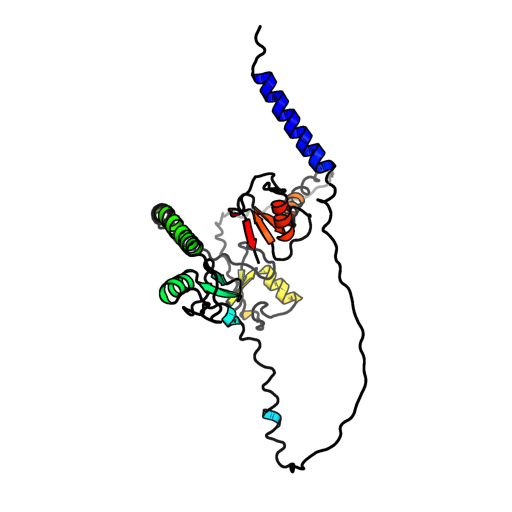? 4.583 -5.500 16.394 1.00 58.81 83 LYS A N 1
ATOM 645 C CA . LYS A 1 83 ? 5.101 -5.595 15.013 1.00 58.81 83 LYS A CA 1
ATOM 646 C C . LYS A 1 83 ? 5.203 -4.246 14.280 1.00 58.81 83 LYS A C 1
ATOM 648 O O . LYS A 1 83 ? 5.657 -4.212 13.139 1.00 58.81 83 LYS A O 1
ATOM 653 N N . LYS A 1 84 ? 4.783 -3.135 14.899 1.00 76.25 84 LYS A N 1
ATOM 654 C CA . LYS A 1 84 ? 4.735 -1.800 14.271 1.00 76.25 84 LYS A CA 1
ATOM 655 C C . LYS A 1 84 ? 5.767 -0.792 14.796 1.00 76.25 84 LYS A C 1
ATOM 657 O O . LYS A 1 84 ? 5.631 0.394 14.502 1.00 76.25 84 LYS A O 1
ATOM 662 N N . LYS A 1 85 ? 6.784 -1.225 15.548 1.00 91.75 85 LYS A N 1
ATOM 663 C CA . LYS A 1 85 ? 7.846 -0.339 16.059 1.00 91.75 85 LYS A CA 1
ATOM 664 C C . LYS A 1 85 ? 9.176 -0.595 15.362 1.00 91.75 85 LYS A C 1
ATOM 666 O O . LYS A 1 85 ? 9.528 -1.741 15.087 1.00 91.75 85 LYS A O 1
ATOM 671 N N . CYS A 1 86 ? 9.929 0.470 15.107 1.00 93.44 86 CYS A N 1
ATOM 672 C CA . CYS A 1 86 ? 11.305 0.361 14.642 1.00 93.44 86 CYS A CA 1
ATOM 673 C C . CYS A 1 86 ? 12.208 -0.135 15.773 1.00 93.44 86 CYS A C 1
ATOM 675 O O . CYS A 1 86 ? 12.185 0.406 16.875 1.00 93.44 86 CYS A O 1
ATOM 677 N N . PHE A 1 87 ? 13.043 -1.135 15.495 1.00 92.81 87 PHE A N 1
ATOM 678 C CA . PHE A 1 87 ? 13.940 -1.721 16.495 1.00 92.81 87 PHE A CA 1
ATOM 679 C C . PHE A 1 87 ? 15.019 -0.747 17.001 1.00 92.81 87 PHE A C 1
ATOM 681 O O . PHE A 1 87 ? 15.461 -0.854 18.142 1.00 92.81 87 PHE A O 1
ATOM 688 N N . LEU A 1 88 ? 15.422 0.219 16.169 1.00 94.19 88 LEU A N 1
ATOM 689 C CA . LEU A 1 88 ? 16.492 1.165 16.487 1.00 94.19 88 LEU A CA 1
ATOM 690 C C . LEU A 1 88 ? 16.000 2.313 17.378 1.00 94.19 88 LEU A C 1
ATOM 692 O O . LEU A 1 88 ? 16.537 2.521 18.462 1.00 94.19 88 LEU A O 1
ATOM 696 N N . CYS A 1 89 ? 14.949 3.028 16.968 1.00 94.81 89 CYS A N 1
ATOM 697 C CA . CYS A 1 89 ? 14.441 4.183 17.720 1.00 94.81 89 CYS A CA 1
ATOM 698 C C . CYS A 1 89 ? 13.265 3.859 18.656 1.00 94.81 89 CYS A C 1
ATOM 700 O O . CYS A 1 89 ? 12.848 4.718 19.430 1.00 94.81 89 CYS A O 1
ATOM 702 N N . LYS A 1 90 ? 12.698 2.645 18.573 1.00 94.00 90 LYS A N 1
ATOM 703 C CA . LYS A 1 90 ? 11.509 2.180 19.316 1.00 94.00 90 LYS A CA 1
ATOM 704 C C . LYS A 1 90 ? 10.220 2.979 19.064 1.00 94.00 90 LYS A C 1
ATOM 706 O O . LYS A 1 90 ? 9.220 2.736 19.738 1.00 94.00 90 LYS A O 1
ATOM 711 N N . LYS A 1 91 ? 10.210 3.896 18.089 1.00 93.31 91 LYS A N 1
ATOM 712 C CA . LYS A 1 91 ? 9.014 4.640 17.662 1.00 93.31 91 LYS A CA 1
ATOM 713 C C . LYS A 1 91 ? 8.172 3.808 16.694 1.00 93.31 91 LYS A C 1
ATOM 715 O O . LYS A 1 91 ? 8.688 2.909 16.025 1.00 93.31 91 LYS A O 1
ATOM 720 N N . ASN A 1 92 ? 6.881 4.118 16.615 1.00 91.69 92 ASN A N 1
ATOM 721 C CA . ASN A 1 92 ? 5.974 3.498 15.650 1.00 91.69 92 ASN A CA 1
ATOM 722 C C . ASN A 1 92 ? 6.330 3.913 14.212 1.00 91.69 92 ASN A C 1
ATOM 724 O O . ASN A 1 92 ? 6.933 4.963 13.983 1.00 91.69 92 ASN A O 1
ATOM 728 N N . TYR A 1 93 ? 5.952 3.097 13.230 1.00 87.81 93 TYR A N 1
ATOM 729 C CA . TYR A 1 93 ? 6.069 3.485 11.827 1.00 87.81 93 TYR A CA 1
ATOM 730 C C . TYR A 1 93 ? 4.992 4.511 11.455 1.00 87.81 93 TYR A C 1
ATOM 732 O O . TYR A 1 93 ? 3.807 4.183 11.394 1.00 87.81 93 TYR A O 1
ATOM 740 N N . GLU A 1 94 ? 5.409 5.748 11.199 1.00 81.50 94 GLU A N 1
ATOM 741 C CA . GLU A 1 94 ? 4.567 6.783 10.599 1.00 81.50 94 GLU A CA 1
ATOM 742 C C . GLU A 1 94 ? 4.629 6.675 9.066 1.00 81.50 94 GLU A C 1
ATOM 744 O O . GLU A 1 94 ? 5.601 6.167 8.503 1.00 81.50 94 GLU A O 1
ATOM 749 N N . LYS A 1 95 ? 3.544 7.089 8.405 1.00 63.16 95 LYS A N 1
ATOM 750 C CA . LYS A 1 95 ? 3.029 6.614 7.105 1.00 63.16 95 LYS A CA 1
ATOM 751 C C . LYS A 1 95 ? 3.962 6.544 5.877 1.00 63.16 95 LYS A C 1
ATOM 753 O O . LYS A 1 95 ? 3.465 6.098 4.849 1.00 63.16 95 LYS A O 1
ATOM 758 N N . CYS A 1 96 ? 5.247 6.908 5.892 1.00 55.88 96 CYS A N 1
ATOM 759 C CA . CYS A 1 96 ? 6.017 6.986 4.634 1.00 55.88 96 CYS A CA 1
ATOM 760 C C . CYS A 1 96 ? 7.499 6.572 4.655 1.00 55.88 96 CYS A C 1
ATOM 762 O O . CYS A 1 96 ? 8.152 6.713 3.626 1.00 55.88 96 CYS A O 1
ATOM 764 N N . HIS A 1 97 ? 8.054 6.030 5.743 1.00 73.00 97 HIS A N 1
ATOM 765 C CA . HIS A 1 97 ? 9.503 5.752 5.786 1.00 73.00 97 HIS A CA 1
ATOM 766 C C . HIS A 1 97 ? 9.829 4.398 6.415 1.00 73.00 97 HIS A C 1
ATOM 768 O O . HIS A 1 97 ? 10.436 4.347 7.481 1.00 73.00 97 HIS A O 1
ATOM 774 N N . ILE A 1 98 ? 9.409 3.300 5.778 1.00 83.94 98 ILE A N 1
ATOM 775 C CA . ILE A 1 98 ? 9.779 1.937 6.189 1.00 83.94 98 ILE A CA 1
ATOM 776 C C . ILE A 1 98 ? 10.644 1.313 5.099 1.00 83.94 98 ILE A C 1
ATOM 778 O O . ILE A 1 98 ? 10.194 1.169 3.965 1.00 83.94 98 ILE A O 1
ATOM 782 N N . ILE A 1 99 ? 11.859 0.901 5.455 1.00 82.69 99 ILE A N 1
ATOM 783 C CA . ILE A 1 99 ? 12.683 0.035 4.609 1.00 82.69 99 ILE A CA 1
ATOM 784 C C . ILE A 1 99 ? 12.560 -1.391 5.127 1.00 82.69 99 ILE A C 1
ATOM 786 O O . ILE A 1 99 ? 12.753 -1.648 6.319 1.00 82.69 99 ILE A O 1
ATOM 790 N N . VAL A 1 100 ? 12.260 -2.308 4.210 1.00 85.88 100 VAL A N 1
ATOM 791 C CA . VAL A 1 100 ? 12.262 -3.750 4.450 1.00 85.88 100 VAL A CA 1
ATOM 792 C C . VAL A 1 100 ? 13.533 -4.322 3.837 1.00 85.88 100 VAL A C 1
ATOM 794 O O . VAL A 1 100 ? 13.740 -4.225 2.630 1.00 85.88 100 VAL A O 1
ATOM 797 N N . LEU A 1 101 ? 14.401 -4.919 4.652 1.00 86.62 101 LEU A N 1
ATOM 798 C CA . LEU A 1 101 ? 15.589 -5.602 4.134 1.00 86.62 101 LEU A CA 1
ATOM 799 C C . LEU A 1 101 ? 15.173 -6.905 3.437 1.00 86.62 101 LEU A C 1
ATOM 801 O O . LEU A 1 101 ? 14.703 -7.822 4.107 1.00 86.62 101 LEU A O 1
ATOM 805 N N . ASN A 1 102 ? 15.381 -7.018 2.122 1.00 78.75 102 ASN A N 1
ATOM 806 C CA . ASN A 1 102 ? 14.897 -8.146 1.308 1.00 78.75 102 ASN A CA 1
ATOM 807 C C . ASN A 1 102 ? 15.295 -9.532 1.847 1.00 78.75 102 ASN A C 1
ATOM 809 O O . ASN A 1 102 ? 14.473 -10.445 1.867 1.00 78.75 102 ASN A O 1
ATOM 813 N N . GLU A 1 103 ? 16.531 -9.690 2.325 1.00 87.50 103 GLU A N 1
ATOM 814 C CA . GLU A 1 103 ? 17.053 -10.997 2.748 1.00 87.50 103 GLU A CA 1
ATOM 815 C C . GLU A 1 103 ? 16.477 -11.494 4.080 1.00 87.50 103 GLU A C 1
ATOM 817 O O . GLU A 1 103 ? 16.330 -12.697 4.283 1.00 87.50 103 GLU A O 1
ATOM 822 N N . CYS A 1 104 ? 16.155 -10.586 5.007 1.00 91.38 104 CYS A N 1
ATOM 823 C CA . CYS A 1 104 ? 15.747 -10.949 6.370 1.00 91.38 104 CYS A CA 1
ATOM 824 C C . CYS A 1 104 ? 14.370 -10.418 6.784 1.00 91.38 104 CYS A C 1
ATOM 826 O O . CYS A 1 104 ? 13.890 -10.760 7.861 1.00 91.38 104 CYS A O 1
ATOM 828 N N . LYS A 1 105 ? 13.726 -9.610 5.935 1.00 90.94 105 LYS A N 1
ATOM 829 C CA . LYS A 1 105 ? 12.391 -9.018 6.128 1.00 90.94 105 LYS A CA 1
ATOM 830 C C . LYS A 1 105 ? 12.238 -8.207 7.419 1.00 90.94 105 LYS A C 1
ATOM 832 O O . LYS A 1 105 ? 11.134 -8.045 7.933 1.00 90.94 105 LYS A O 1
ATOM 837 N N . HIS A 1 106 ? 13.345 -7.698 7.949 1.00 93.50 106 HIS A N 1
ATOM 838 C CA . HIS A 1 106 ? 13.327 -6.791 9.086 1.00 93.50 106 HIS A CA 1
ATOM 839 C C . HIS A 1 106 ? 13.028 -5.365 8.627 1.00 93.50 106 HIS A C 1
ATOM 841 O O . HIS A 1 106 ? 13.581 -4.899 7.629 1.00 93.50 106 HIS A O 1
ATOM 847 N N . ASN A 1 107 ? 12.166 -4.693 9.389 1.00 92.38 107 ASN A N 1
ATOM 848 C CA . ASN A 1 107 ? 11.669 -3.357 9.091 1.00 92.38 107 ASN A CA 1
ATOM 849 C C . ASN A 1 107 ? 12.385 -2.319 9.958 1.00 92.38 107 ASN A C 1
ATOM 851 O O . ASN A 1 107 ? 12.574 -2.526 11.160 1.00 92.38 107 ASN A O 1
ATOM 855 N N . PHE A 1 108 ? 12.748 -1.190 9.357 1.00 94.31 108 PHE A N 1
ATOM 856 C CA . PHE A 1 108 ? 13.352 -0.054 10.052 1.00 94.31 108 PHE A CA 1
ATOM 857 C C . PHE A 1 108 ? 12.845 1.257 9.459 1.00 94.31 108 PHE A C 1
ATOM 859 O O . PHE A 1 108 ? 12.419 1.289 8.304 1.00 94.31 108 PHE A O 1
ATOM 866 N N . HIS A 1 109 ? 12.920 2.349 10.228 1.00 94.75 109 HIS A N 1
ATOM 867 C CA . HIS A 1 109 ? 12.830 3.670 9.613 1.00 94.75 109 HIS A CA 1
ATOM 868 C C . HIS A 1 109 ? 14.031 3.884 8.699 1.00 94.75 109 HIS A C 1
ATOM 870 O O . HIS A 1 109 ? 15.146 3.511 9.072 1.00 94.75 109 HIS A O 1
ATOM 876 N N . THR A 1 110 ? 13.803 4.505 7.542 1.00 91.25 110 THR A N 1
ATOM 877 C CA . THR A 1 110 ? 14.862 4.845 6.579 1.00 91.25 110 THR A CA 1
ATOM 878 C C . THR A 1 110 ? 16.039 5.540 7.260 1.00 91.25 110 THR A C 1
ATOM 880 O O . THR A 1 110 ? 17.176 5.101 7.117 1.00 91.25 110 THR A O 1
ATOM 883 N N . ASP A 1 111 ? 15.739 6.544 8.084 1.00 92.62 111 ASP A N 1
ATOM 884 C CA . ASP A 1 111 ? 16.731 7.366 8.784 1.00 92.62 111 ASP A CA 1
ATOM 885 C C . ASP A 1 111 ? 17.523 6.571 9.820 1.00 92.62 111 ASP A C 1
ATOM 887 O O . ASP A 1 111 ? 18.739 6.692 9.928 1.00 92.62 111 ASP A O 1
ATOM 891 N N . CYS A 1 112 ? 16.841 5.707 10.572 1.00 95.06 112 CYS A N 1
ATOM 892 C CA . CYS A 1 112 ? 17.515 4.895 11.572 1.00 95.06 112 CYS A CA 1
ATOM 893 C C . CYS A 1 112 ? 18.454 3.878 10.916 1.00 95.06 112 CYS A C 1
ATOM 895 O O . CYS A 1 112 ? 19.546 3.628 11.423 1.00 95.06 112 CYS A O 1
ATOM 897 N N . LEU A 1 113 ? 18.035 3.274 9.800 1.00 93.56 113 LEU A N 1
ATOM 898 C CA . LEU A 1 113 ? 18.859 2.304 9.090 1.00 93.56 113 LEU A CA 1
ATOM 899 C C . LEU A 1 113 ? 20.054 2.974 8.398 1.00 93.56 113 LEU A C 1
ATOM 901 O O . LEU A 1 113 ? 21.148 2.417 8.445 1.00 93.56 113 LEU A O 1
ATOM 905 N N . SER A 1 114 ? 19.880 4.158 7.801 1.00 91.56 114 SER A N 1
ATOM 906 C CA . SER A 1 114 ? 20.976 4.885 7.147 1.00 91.56 114 SER A CA 1
ATOM 907 C C . SER A 1 114 ? 22.043 5.341 8.148 1.00 91.56 114 SER A C 1
ATOM 909 O O . SER A 1 114 ? 23.231 5.112 7.913 1.00 91.56 114 SER A O 1
ATOM 911 N N . GLU A 1 115 ? 21.641 5.873 9.306 1.00 94.56 115 GLU A N 1
ATOM 912 C CA . GLU A 1 115 ? 22.556 6.235 10.398 1.00 94.56 115 GLU A CA 1
ATOM 913 C C . GLU A 1 115 ? 23.305 5.006 10.945 1.00 94.56 115 GLU A C 1
ATOM 915 O O . GLU A 1 115 ? 24.517 5.041 11.193 1.00 94.56 115 GLU A O 1
ATOM 920 N N . PHE A 1 116 ? 22.606 3.875 11.081 1.00 95.12 116 PHE A N 1
ATOM 921 C CA . PHE A 1 116 ? 23.221 2.624 11.515 1.00 95.12 116 PHE A CA 1
ATOM 922 C C . PHE A 1 116 ? 24.270 2.122 10.517 1.00 95.12 116 PHE A C 1
ATOM 924 O O . PHE A 1 116 ? 25.373 1.757 10.922 1.00 95.12 116 PHE A O 1
ATOM 931 N N . ILE A 1 117 ? 23.956 2.122 9.218 1.00 93.12 117 ILE A N 1
ATOM 932 C CA . ILE A 1 117 ? 24.892 1.667 8.182 1.00 93.12 117 ILE A CA 1
ATOM 933 C C . ILE A 1 117 ? 26.120 2.579 8.130 1.00 93.12 117 ILE A C 1
ATOM 935 O O . ILE A 1 117 ? 27.239 2.073 8.057 1.00 93.12 117 ILE A O 1
ATOM 939 N N . GLY A 1 118 ? 25.930 3.898 8.239 1.00 91.44 118 GLY A N 1
ATOM 940 C CA . GLY A 1 118 ? 27.027 4.867 8.237 1.00 91.44 118 GLY A CA 1
ATOM 941 C C . GLY A 1 118 ? 27.990 4.719 9.420 1.00 91.44 118 GLY A C 1
ATOM 942 O O . GLY A 1 118 ? 29.174 5.015 9.286 1.00 91.44 118 GLY A O 1
ATOM 943 N N . THR A 1 119 ? 27.510 4.229 10.568 1.00 93.69 119 THR A N 1
ATOM 944 C CA . THR A 1 119 ? 28.323 4.091 11.791 1.00 93.69 119 THR A CA 1
ATOM 945 C C . THR A 1 119 ? 28.887 2.689 12.004 1.00 93.69 119 THR A C 1
ATOM 947 O O . THR A 1 119 ? 30.008 2.551 12.494 1.00 93.69 119 THR A O 1
ATOM 950 N N . LYS A 1 120 ? 28.123 1.641 11.677 1.00 92.38 120 LYS A N 1
ATOM 951 C CA . LYS A 1 120 ? 28.466 0.249 12.008 1.00 92.38 120 LYS A CA 1
ATOM 952 C C . LYS A 1 120 ? 28.691 -0.646 10.791 1.00 92.38 120 LYS A C 1
ATOM 954 O O . LYS A 1 120 ? 29.314 -1.690 10.952 1.00 92.38 120 LYS A O 1
ATOM 959 N N . GLY A 1 121 ? 28.267 -0.244 9.592 1.00 91.31 121 GLY A N 1
ATOM 960 C CA . GLY A 1 121 ? 28.433 -1.005 8.349 1.00 91.31 121 GLY A CA 1
ATOM 961 C C . GLY A 1 121 ? 27.166 -1.728 7.870 1.00 91.31 121 GLY A C 1
ATOM 962 O O . GLY A 1 121 ? 26.087 -1.610 8.445 1.00 91.31 121 GLY A O 1
ATOM 963 N N . SER A 1 122 ? 27.290 -2.481 6.775 1.00 93.38 122 SER A N 1
ATOM 964 C CA . SER A 1 122 ? 26.177 -3.072 6.013 1.00 93.38 122 SER A CA 1
ATOM 965 C C . SER A 1 122 ? 25.715 -4.444 6.531 1.00 93.38 122 SER A C 1
ATOM 967 O O . SER A 1 122 ? 25.803 -5.468 5.849 1.00 93.38 122 SER A O 1
ATOM 969 N N . PHE A 1 123 ? 25.209 -4.487 7.764 1.00 95.19 123 PHE A N 1
ATOM 970 C CA . PHE A 1 123 ? 24.574 -5.686 8.322 1.00 95.19 123 PHE A CA 1
ATOM 971 C C . PHE A 1 123 ? 23.277 -5.363 9.057 1.00 95.19 123 PHE A C 1
ATOM 973 O O . PHE A 1 123 ? 23.079 -4.265 9.574 1.00 95.19 123 PHE A O 1
ATOM 980 N N . CYS A 1 124 ? 22.366 -6.335 9.108 1.00 95.69 124 CYS A N 1
ATOM 981 C CA . CYS A 1 124 ? 21.082 -6.169 9.778 1.00 95.69 124 CYS A CA 1
ATOM 982 C C . CYS A 1 124 ? 21.272 -6.030 11.303 1.00 95.69 124 CYS A C 1
ATOM 984 O O . CYS A 1 124 ? 21.828 -6.947 11.906 1.00 95.69 124 CYS A O 1
ATOM 986 N N . PRO A 1 125 ? 20.738 -4.983 11.964 1.00 94.38 125 PRO A N 1
ATOM 987 C CA . PRO A 1 125 ? 20.813 -4.829 13.423 1.00 94.38 125 PRO A CA 1
ATOM 988 C C . PRO A 1 125 ? 20.143 -5.948 14.236 1.00 94.38 125 PRO A C 1
ATOM 990 O O . PRO A 1 125 ? 20.378 -6.041 15.436 1.00 94.38 125 PRO A O 1
ATOM 993 N N . ILE A 1 126 ? 19.270 -6.749 13.610 1.00 94.69 126 ILE A N 1
ATOM 994 C CA . ILE A 1 126 ? 18.482 -7.787 14.290 1.00 94.69 126 ILE A CA 1
ATOM 995 C C . ILE A 1 126 ? 19.096 -9.176 14.092 1.00 94.69 126 ILE A C 1
ATOM 997 O O . ILE A 1 126 ? 19.293 -9.893 15.067 1.00 94.69 126 ILE A O 1
ATOM 1001 N N . CYS A 1 127 ? 19.407 -9.570 12.851 1.00 95.88 127 CYS A N 1
ATOM 1002 C CA . CYS A 1 127 ? 19.938 -10.910 12.558 1.00 95.88 127 CYS A CA 1
ATOM 1003 C C . CYS A 1 127 ? 21.420 -10.945 12.171 1.00 95.88 127 CYS A C 1
ATOM 1005 O O . CYS A 1 127 ? 21.951 -12.026 11.948 1.00 95.88 127 CYS A O 1
ATOM 1007 N N . HIS A 1 128 ? 22.080 -9.790 12.055 1.00 94.75 128 HIS A N 1
ATOM 1008 C CA . HIS A 1 128 ? 23.485 -9.651 11.648 1.00 94.75 128 HIS A CA 1
ATOM 1009 C C . HIS A 1 128 ? 23.830 -10.217 10.258 1.00 94.75 128 HIS A C 1
ATOM 1011 O O . HIS A 1 128 ? 25.007 -10.276 9.897 1.00 94.75 128 HIS A O 1
ATOM 1017 N N . ASN A 1 129 ? 22.834 -10.572 9.438 1.00 94.44 129 ASN A N 1
ATOM 1018 C CA . ASN A 1 129 ? 23.074 -10.903 8.037 1.00 94.44 129 ASN A CA 1
ATOM 1019 C C . ASN A 1 129 ? 23.617 -9.672 7.313 1.00 94.44 129 ASN A C 1
ATOM 1021 O O . ASN A 1 129 ? 23.059 -8.574 7.427 1.00 94.44 129 ASN A O 1
ATOM 1025 N N . LYS A 1 130 ? 24.715 -9.868 6.583 1.00 93.25 130 LYS A N 1
ATOM 1026 C CA . LYS A 1 130 ? 25.257 -8.857 5.679 1.00 93.25 130 LYS A CA 1
ATOM 1027 C C . LYS A 1 130 ? 24.302 -8.709 4.513 1.00 93.25 130 LYS A C 1
ATOM 1029 O O . LYS A 1 130 ? 23.953 -9.711 3.910 1.00 93.25 130 LYS A O 1
ATOM 1034 N N . PHE A 1 131 ? 23.939 -7.480 4.192 1.00 88.69 131 PHE A N 1
ATOM 1035 C CA . PHE A 1 131 ? 23.186 -7.179 2.986 1.00 88.69 131 PHE A CA 1
ATOM 1036 C C . PHE A 1 131 ? 24.077 -6.382 2.042 1.00 88.69 131 PHE A C 1
ATOM 1038 O O . PHE A 1 131 ? 24.873 -5.543 2.473 1.00 88.69 131 PHE A O 1
ATOM 1045 N N . ASN A 1 132 ? 23.952 -6.645 0.747 1.00 82.06 132 ASN A N 1
ATOM 1046 C CA . ASN A 1 132 ? 24.682 -5.894 -0.261 1.00 82.06 132 ASN A CA 1
ATOM 1047 C C . ASN A 1 132 ? 23.831 -4.700 -0.693 1.00 82.06 132 ASN A C 1
ATOM 1049 O O . ASN A 1 132 ? 23.068 -4.784 -1.649 1.00 82.06 132 ASN A O 1
ATOM 1053 N N . VAL A 1 133 ? 23.902 -3.614 0.073 1.00 73.19 133 VAL A N 1
ATOM 1054 C CA . VAL A 1 133 ? 23.342 -2.337 -0.366 1.00 73.19 133 VAL A CA 1
ATOM 1055 C C . VAL A 1 133 ? 24.491 -1.571 -1.002 1.00 73.19 133 VAL A C 1
ATOM 1057 O O . VAL A 1 133 ? 25.457 -1.223 -0.317 1.00 73.19 133 VAL A O 1
ATOM 1060 N N . ALA A 1 134 ? 24.414 -1.359 -2.316 1.00 69.06 134 ALA A N 1
ATOM 1061 C CA . ALA A 1 134 ? 25.382 -0.519 -2.997 1.00 69.06 134 ALA A CA 1
ATOM 1062 C C . ALA A 1 134 ? 25.300 0.885 -2.384 1.00 69.06 134 ALA A C 1
ATOM 1064 O O . ALA A 1 134 ? 24.208 1.405 -2.156 1.00 69.06 134 ALA A O 1
ATOM 1065 N N . ALA A 1 135 ? 26.444 1.504 -2.085 1.00 58.56 135 ALA A N 1
ATOM 1066 C CA . ALA A 1 135 ? 26.475 2.840 -1.482 1.00 58.56 135 ALA A CA 1
ATOM 1067 C C . ALA A 1 135 ? 25.664 3.869 -2.303 1.00 58.56 135 ALA A C 1
ATOM 1069 O O . ALA A 1 135 ? 25.031 4.751 -1.726 1.00 58.56 135 ALA A O 1
ATOM 1070 N N . SER A 1 136 ? 25.594 3.677 -3.628 1.00 59.06 136 SER A N 1
ATOM 1071 C CA . SER A 1 136 ? 24.759 4.444 -4.560 1.00 59.06 136 SER A CA 1
ATOM 1072 C C . SER A 1 136 ? 23.262 4.382 -4.251 1.00 59.06 136 SER A C 1
ATOM 1074 O O . SER A 1 136 ? 22.557 5.371 -4.434 1.00 59.06 136 SER A O 1
ATOM 1076 N N . ASP A 1 137 ? 22.760 3.254 -3.751 1.00 64.88 137 ASP A N 1
ATOM 1077 C CA . ASP A 1 137 ? 21.334 3.067 -3.467 1.00 64.88 137 ASP A CA 1
ATOM 1078 C C . ASP A 1 137 ? 20.938 3.782 -2.167 1.00 64.88 137 ASP A C 1
ATOM 1080 O O . ASP A 1 137 ? 19.832 4.308 -2.052 1.00 64.88 137 ASP A O 1
ATOM 1084 N N . ILE A 1 138 ? 21.866 3.879 -1.206 1.00 63.78 138 ILE A N 1
ATOM 1085 C CA . ILE A 1 138 ? 21.687 4.652 0.037 1.00 63.78 138 ILE A CA 1
ATOM 1086 C C . ILE A 1 138 ? 21.691 6.146 -0.270 1.00 63.78 138 ILE A C 1
ATOM 1088 O O . ILE A 1 138 ? 20.863 6.892 0.252 1.00 63.78 138 ILE A O 1
ATOM 1092 N N . GLU A 1 139 ? 22.610 6.583 -1.130 1.00 62.47 139 GLU A N 1
ATOM 1093 C CA . GLU A 1 139 ? 22.698 7.977 -1.545 1.00 62.47 139 GLU A CA 1
ATOM 1094 C C . GLU A 1 139 ? 21.470 8.378 -2.359 1.00 62.47 139 GLU A C 1
ATOM 1096 O O . GLU A 1 139 ? 20.890 9.412 -2.075 1.00 62.47 139 GLU A O 1
ATOM 1101 N N . THR A 1 140 ? 20.956 7.513 -3.237 1.00 63.34 140 THR A N 1
ATOM 1102 C CA . THR A 1 140 ? 19.701 7.764 -3.969 1.00 63.34 140 THR A CA 1
ATOM 1103 C C . THR A 1 140 ? 18.502 7.882 -3.018 1.00 63.34 140 THR A C 1
ATOM 1105 O O . THR A 1 140 ? 17.697 8.805 -3.150 1.00 63.34 140 THR A O 1
ATOM 1108 N N . LEU A 1 141 ? 18.403 7.024 -1.994 1.00 60.50 141 LEU A N 1
ATOM 1109 C CA . LEU A 1 141 ? 17.362 7.119 -0.958 1.00 60.50 141 LEU A CA 1
ATOM 1110 C C . LEU A 1 141 ? 17.436 8.430 -0.150 1.00 60.50 141 LEU A C 1
ATOM 1112 O O . LEU A 1 141 ? 16.395 8.985 0.208 1.00 60.50 141 LEU A O 1
ATOM 1116 N N . ASN A 1 142 ? 18.642 8.950 0.095 1.00 53.69 142 ASN A N 1
ATOM 1117 C CA . ASN A 1 142 ? 18.870 10.221 0.790 1.00 53.69 142 ASN A CA 1
ATOM 1118 C C . ASN A 1 142 ? 18.755 11.451 -0.141 1.00 53.69 142 ASN A C 1
ATOM 1120 O O . ASN A 1 142 ? 18.276 12.500 0.283 1.00 53.69 142 ASN A O 1
ATOM 1124 N N . GLN A 1 143 ? 19.115 11.342 -1.420 1.00 53.56 143 GLN A N 1
ATOM 1125 C CA . GLN A 1 143 ? 19.037 12.418 -2.416 1.00 53.56 143 GLN A CA 1
ATOM 1126 C C . GLN A 1 143 ? 17.578 12.725 -2.770 1.00 53.56 143 GLN A C 1
ATOM 1128 O O . GLN A 1 143 ? 17.171 13.886 -2.805 1.00 53.56 143 GLN A O 1
ATOM 1133 N N . THR A 1 144 ? 16.747 11.676 -2.866 1.00 54.44 144 THR A N 1
ATOM 1134 C CA . THR A 1 144 ? 15.287 11.801 -3.028 1.00 54.44 144 THR A CA 1
ATOM 1135 C C . THR A 1 144 ? 14.642 12.585 -1.871 1.00 54.44 144 THR A C 1
ATOM 1137 O O . THR A 1 144 ? 13.536 13.104 -2.016 1.00 54.44 144 THR A O 1
ATOM 1140 N N . ARG A 1 145 ? 15.308 12.681 -0.712 1.00 52.38 145 ARG A N 1
ATOM 1141 C CA . ARG A 1 145 ? 14.890 13.494 0.438 1.00 52.38 145 ARG A CA 1
ATOM 1142 C C . ARG A 1 145 ? 15.343 14.955 0.311 1.00 52.38 145 ARG A C 1
ATOM 1144 O O . ARG A 1 145 ? 14.555 15.829 0.643 1.00 52.38 145 ARG A O 1
ATOM 1151 N N . ILE A 1 146 ? 16.550 15.239 -0.181 1.00 52.47 146 ILE A N 1
ATOM 1152 C CA . ILE A 1 146 ? 17.067 16.619 -0.294 1.00 52.47 146 ILE A CA 1
ATOM 1153 C C . ILE A 1 146 ? 16.328 17.399 -1.391 1.00 52.47 146 ILE A C 1
ATOM 1155 O O . ILE A 1 146 ? 15.890 18.521 -1.150 1.00 52.47 146 ILE A O 1
ATOM 1159 N N . GLU A 1 147 ? 16.089 16.782 -2.550 1.00 55.97 147 GLU A N 1
ATOM 1160 C CA . GLU A 1 147 ? 15.362 17.420 -3.662 1.00 55.97 147 GLU A CA 1
ATOM 1161 C C . GLU A 1 147 ? 13.875 17.639 -3.323 1.00 55.97 147 GLU A C 1
ATOM 1163 O O . GLU A 1 147 ? 13.294 18.669 -3.652 1.00 55.97 147 GLU A O 1
ATOM 1168 N N . LYS A 1 148 ? 13.260 16.729 -2.550 1.00 52.22 148 LYS A N 1
ATOM 1169 C CA . LYS A 1 148 ? 11.859 16.872 -2.110 1.00 52.22 148 LYS A CA 1
ATOM 1170 C C . LYS A 1 148 ? 11.655 17.837 -0.939 1.00 52.22 148 LYS A C 1
ATOM 1172 O O . LYS A 1 148 ? 10.510 18.220 -0.713 1.00 52.22 148 LYS A O 1
ATOM 1177 N N . ILE A 1 149 ? 12.704 18.202 -0.198 1.00 51.78 149 ILE A N 1
ATOM 1178 C CA . ILE A 1 149 ? 12.646 19.230 0.858 1.00 51.78 149 ILE A CA 1
ATOM 1179 C C . ILE A 1 149 ? 12.936 20.614 0.256 1.00 51.78 149 ILE A C 1
ATOM 1181 O O . ILE A 1 149 ? 12.205 21.558 0.546 1.00 51.78 149 ILE A O 1
ATOM 1185 N N . GLY A 1 150 ? 13.911 20.719 -0.656 1.00 42.75 150 GLY A N 1
ATOM 1186 C CA . GLY A 1 150 ? 14.317 21.992 -1.267 1.00 42.75 150 GLY A CA 1
ATOM 1187 C C . GLY A 1 150 ? 13.243 22.660 -2.132 1.00 42.75 150 GLY A C 1
ATOM 1188 O O . GLY A 1 150 ? 13.070 23.876 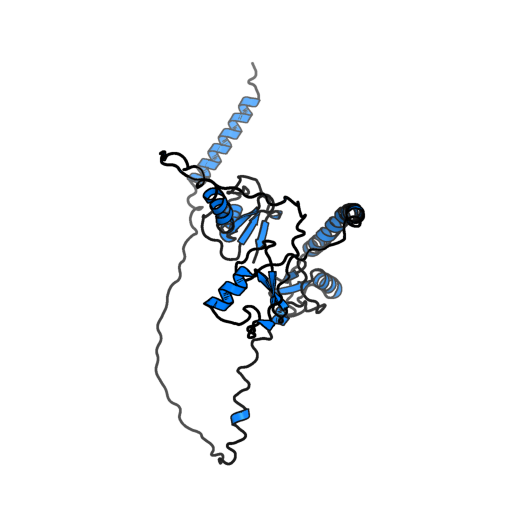-2.050 1.00 42.75 150 GLY A O 1
ATOM 1189 N N . ASP A 1 151 ? 12.477 21.875 -2.894 1.00 46.88 151 ASP A N 1
ATOM 1190 C CA . ASP A 1 151 ? 11.419 22.418 -3.758 1.00 46.88 151 ASP A CA 1
ATOM 1191 C C . ASP A 1 151 ? 10.075 22.582 -3.030 1.00 46.88 151 ASP A C 1
ATOM 1193 O O . ASP A 1 151 ? 9.216 23.337 -3.480 1.00 46.88 151 ASP A O 1
ATOM 1197 N N . LYS A 1 152 ? 9.890 21.936 -1.868 1.00 50.03 152 LYS A N 1
ATOM 1198 C CA . LYS A 1 152 ? 8.633 22.004 -1.106 1.00 50.03 152 LYS A CA 1
ATOM 1199 C C . LYS A 1 152 ? 8.644 23.003 0.045 1.00 50.03 152 LYS A C 1
ATOM 1201 O O . LYS A 1 152 ? 7.577 23.509 0.363 1.00 50.03 152 LYS A O 1
ATOM 1206 N N . GLU A 1 153 ? 9.785 23.349 0.645 1.00 49.59 153 GLU A N 1
ATOM 1207 C CA . GLU A 1 153 ? 9.800 24.347 1.732 1.00 49.59 153 GLU A CA 1
ATOM 1208 C C . GLU A 1 153 ? 9.359 25.742 1.255 1.00 49.59 153 GLU A C 1
ATOM 1210 O O . GLU A 1 153 ? 8.593 26.398 1.953 1.00 49.59 153 GLU A O 1
ATOM 1215 N N . LYS A 1 154 ? 9.714 26.169 0.033 1.00 48.81 154 LYS A N 1
ATOM 1216 C CA . LYS A 1 154 ? 9.299 27.489 -0.491 1.00 48.81 154 LYS A CA 1
ATOM 1217 C C . LYS A 1 154 ? 7.842 27.559 -0.947 1.00 48.81 154 LYS A C 1
ATOM 1219 O O . LYS A 1 154 ? 7.225 28.614 -0.836 1.00 48.81 154 LYS A O 1
ATOM 1224 N N . GLU A 1 155 ? 7.282 26.455 -1.436 1.00 46.62 155 GLU A N 1
ATOM 1225 C CA . GLU A 1 155 ? 5.875 26.407 -1.850 1.00 46.62 155 GLU A CA 1
ATOM 1226 C C . GLU A 1 155 ? 4.941 26.197 -0.643 1.00 46.62 155 GLU A C 1
ATOM 1228 O O . GLU A 1 155 ? 3.842 26.752 -0.620 1.00 46.62 155 GLU A O 1
ATOM 1233 N N . ILE A 1 156 ? 5.403 25.495 0.405 1.00 51.00 156 ILE A N 1
ATOM 1234 C CA . ILE A 1 156 ? 4.675 25.285 1.668 1.00 51.00 156 ILE A CA 1
ATOM 1235 C C . ILE A 1 156 ? 4.684 26.544 2.549 1.00 51.00 156 ILE A C 1
ATOM 1237 O O . ILE A 1 156 ? 3.664 26.849 3.155 1.00 51.00 156 ILE A O 1
ATOM 1241 N N . GLU A 1 157 ? 5.766 27.327 2.607 1.00 48.03 157 GLU A N 1
ATOM 1242 C CA . GLU A 1 157 ? 5.806 28.532 3.457 1.00 48.03 157 GLU A CA 1
ATOM 1243 C C . GLU A 1 157 ? 4.879 29.647 2.923 1.00 48.03 157 GLU A C 1
ATOM 1245 O O . GLU A 1 157 ? 4.161 30.289 3.692 1.00 48.03 157 GLU A O 1
ATOM 1250 N N . GLN A 1 158 ? 4.769 29.788 1.595 1.00 47.00 158 GLN A N 1
ATOM 1251 C CA . GLN A 1 158 ? 3.885 30.774 0.957 1.00 47.00 158 GLN A CA 1
ATOM 1252 C C . GLN A 1 158 ? 2.403 30.339 0.917 1.00 47.00 158 GLN A C 1
ATOM 1254 O O . GLN A 1 158 ? 1.508 31.189 0.922 1.00 47.00 158 GLN A O 1
ATOM 1259 N N . THR A 1 159 ? 2.112 29.031 0.948 1.00 45.03 159 THR A N 1
ATOM 1260 C CA . THR A 1 159 ? 0.740 28.526 1.158 1.00 45.03 159 THR A CA 1
ATOM 1261 C C . THR A 1 159 ? 0.342 28.471 2.636 1.00 45.03 159 THR A C 1
ATOM 1263 O O . THR A 1 159 ? -0.845 28.606 2.931 1.00 45.03 159 THR A O 1
ATOM 1266 N N . CYS A 1 160 ? 1.288 28.385 3.577 1.00 40.88 160 CYS A N 1
ATOM 1267 C CA . CYS A 1 160 ? 1.007 28.397 5.016 1.00 40.88 160 CYS A CA 1
ATOM 1268 C C . CYS A 1 160 ? 0.567 29.770 5.549 1.00 40.88 160 CYS A C 1
ATOM 1270 O O . CYS A 1 160 ? -0.340 29.807 6.376 1.00 40.88 160 CYS A O 1
ATOM 1272 N N . GLU A 1 161 ? 1.093 30.902 5.061 1.00 42.06 161 GLU A N 1
ATOM 1273 C CA . GLU A 1 161 ? 0.588 32.229 5.481 1.00 42.06 161 GLU A CA 1
ATOM 1274 C C . GLU A 1 161 ? -0.795 32.561 4.891 1.00 42.06 161 GLU A C 1
ATOM 1276 O O . GLU A 1 161 ? -1.630 33.174 5.563 1.00 42.06 161 GLU A O 1
ATOM 1281 N N . SER A 1 162 ? -1.095 32.087 3.675 1.00 42.38 162 SER A N 1
ATOM 1282 C CA . SER A 1 162 ? -2.444 32.216 3.096 1.00 42.38 162 SER A CA 1
ATOM 1283 C C . SER A 1 162 ? -3.461 31.256 3.735 1.00 42.38 162 SER A C 1
ATOM 1285 O O . SER A 1 162 ? -4.642 31.584 3.801 1.00 42.38 162 SER A O 1
ATOM 1287 N N . LEU A 1 163 ? -3.029 30.104 4.266 1.00 40.53 163 LEU A N 1
ATOM 1288 C CA . LEU A 1 163 ? -3.895 29.170 5.002 1.00 40.53 163 LEU A CA 1
ATOM 1289 C C . LEU A 1 163 ? -4.059 29.522 6.491 1.00 40.53 163 LEU A C 1
ATOM 1291 O O . LEU A 1 163 ? -5.109 29.226 7.061 1.00 40.53 163 LEU A O 1
ATOM 1295 N N . LEU A 1 164 ? -3.099 30.222 7.108 1.00 38.00 164 LEU A N 1
ATOM 1296 C CA . LEU A 1 164 ? -3.193 30.695 8.499 1.00 38.00 164 LEU A CA 1
ATOM 1297 C C . LEU A 1 164 ? -4.279 31.761 8.715 1.00 38.00 164 LEU A C 1
ATOM 1299 O O . LEU A 1 164 ? -4.723 31.966 9.844 1.00 38.00 164 LEU A O 1
ATOM 1303 N N . THR A 1 165 ? -4.771 32.395 7.647 1.00 38.69 165 THR A N 1
ATOM 1304 C CA . THR A 1 165 ? -5.954 33.272 7.707 1.00 38.69 165 THR A CA 1
ATOM 1305 C C . THR A 1 165 ? -7.279 32.548 7.429 1.00 38.69 165 THR A C 1
ATOM 1307 O O . THR A 1 165 ? -8.336 33.168 7.530 1.00 38.69 165 THR A O 1
ATOM 1310 N N . MET A 1 166 ? -7.261 31.230 7.174 1.00 39.25 166 MET A N 1
ATOM 1311 C CA . MET A 1 166 ? -8.470 30.398 7.043 1.00 39.25 166 MET A CA 1
ATOM 1312 C C . MET A 1 166 ? -8.593 29.276 8.088 1.00 39.25 166 MET A C 1
ATOM 1314 O O . MET A 1 166 ? -9.619 28.599 8.142 1.00 39.25 166 MET A O 1
ATOM 1318 N N . SER A 1 167 ? -7.611 29.092 8.970 1.00 39.75 167 SER A N 1
ATOM 1319 C CA . SER A 1 167 ? -7.654 28.090 10.038 1.00 39.75 167 SER A CA 1
ATOM 1320 C C . SER A 1 167 ? -8.429 28.559 11.279 1.00 39.75 167 SER A C 1
ATOM 1322 O O . SER A 1 167 ? -7.855 28.932 12.300 1.00 39.75 167 SER A O 1
ATOM 1324 N N . ILE A 1 168 ? -9.756 28.444 11.209 1.00 43.19 168 ILE A N 1
ATOM 1325 C CA . ILE A 1 168 ? -10.555 27.847 12.289 1.00 43.19 168 ILE A CA 1
ATOM 1326 C C . ILE A 1 168 ? -11.363 26.716 11.642 1.00 43.19 168 ILE A C 1
ATOM 1328 O O . ILE A 1 168 ? -12.048 26.962 10.653 1.00 43.19 168 ILE A O 1
ATOM 1332 N N . SER A 1 169 ? -11.323 25.522 12.252 1.00 41.78 169 SER A N 1
ATOM 1333 C CA . SER A 1 169 ? -12.127 24.315 11.970 1.00 41.78 169 SER A CA 1
ATOM 1334 C C . SER A 1 169 ? -11.490 23.245 11.060 1.00 41.78 169 SER A C 1
ATOM 1336 O O . SER A 1 169 ? -11.998 22.962 9.974 1.00 41.78 169 SER A O 1
ATOM 1338 N N . GLU A 1 170 ? -10.483 22.526 11.567 1.00 48.16 170 GLU A N 1
ATOM 1339 C CA . GLU A 1 170 ? -10.265 21.119 11.190 1.00 48.16 170 GLU A CA 1
ATOM 1340 C C . GLU A 1 170 ? -11.548 20.330 11.510 1.00 48.16 170 GLU A C 1
ATOM 1342 O O . GLU A 1 170 ? -11.850 20.049 12.668 1.00 48.16 170 GLU A O 1
ATOM 1347 N N . LYS A 1 171 ? -12.369 20.026 10.500 1.00 56.16 171 LYS A N 1
ATOM 1348 C CA . LYS A 1 171 ? -13.508 19.121 10.684 1.00 56.16 171 LYS A CA 1
ATOM 1349 C C . LYS A 1 171 ? -12.989 17.705 10.504 1.00 56.16 171 LYS A C 1
ATOM 1351 O O . LYS A 1 171 ? -12.780 17.272 9.373 1.00 56.16 171 LYS A O 1
ATOM 1356 N N . GLU A 1 172 ? -12.763 17.005 11.611 1.00 66.94 172 GLU A N 1
ATOM 1357 C CA . GLU A 1 172 ? -12.583 15.554 11.603 1.00 66.94 172 GLU A CA 1
ATOM 1358 C C . GLU A 1 172 ? -13.721 14.928 10.781 1.00 66.94 172 GLU A C 1
ATOM 1360 O O . GLU A 1 172 ? -14.903 15.106 11.091 1.00 66.94 172 GLU A O 1
ATOM 1365 N N . THR A 1 173 ? -13.385 14.254 9.680 1.00 77.00 173 THR A N 1
ATOM 1366 C CA . THR A 1 173 ? -14.377 13.582 8.841 1.00 77.00 173 THR A CA 1
ATOM 1367 C C . THR A 1 173 ? -14.866 12.336 9.573 1.00 77.00 173 THR A C 1
ATOM 1369 O O . THR A 1 173 ? -14.158 11.339 9.708 1.00 77.00 173 THR A O 1
ATOM 1372 N N . LYS A 1 174 ? -16.085 12.411 10.106 1.00 86.75 174 LYS A N 1
ATOM 1373 C CA . LYS A 1 174 ? -16.737 11.307 10.817 1.00 86.75 174 LYS A CA 1
ATOM 1374 C C . LYS A 1 174 ? -17.225 10.252 9.816 1.00 86.75 174 LYS A C 1
ATOM 1376 O O . LYS A 1 174 ? -17.735 10.596 8.754 1.00 86.75 174 LYS A O 1
ATOM 1381 N N . PHE A 1 175 ? -17.070 8.971 10.153 1.00 91.00 175 PHE A N 1
ATOM 1382 C CA . PHE A 1 175 ? -17.464 7.831 9.315 1.00 91.00 175 PHE A CA 1
ATOM 1383 C C . PHE A 1 175 ? -18.373 6.885 10.101 1.00 91.00 175 PHE A C 1
ATOM 1385 O O . PHE A 1 175 ? -18.042 6.521 11.230 1.00 91.00 175 PHE A O 1
ATOM 1392 N N . CYS A 1 176 ? -19.497 6.461 9.515 1.00 94.25 176 CYS A N 1
ATOM 1393 C CA . CYS A 1 176 ? -20.394 5.502 10.157 1.00 94.25 176 CYS A CA 1
ATOM 1394 C C . CYS A 1 176 ? -20.027 4.060 9.782 1.00 94.25 176 CYS A C 1
ATOM 1396 O O . CYS A 1 176 ? -20.165 3.650 8.633 1.00 94.25 176 CYS A O 1
ATOM 1398 N N . SER A 1 177 ? -19.637 3.244 10.764 1.00 92.69 177 SER A N 1
ATOM 1399 C CA . SER A 1 177 ? -19.252 1.841 10.527 1.00 92.69 177 SER A CA 1
ATOM 1400 C C . SER A 1 177 ? -20.410 0.895 10.171 1.00 92.69 177 SER A C 1
ATOM 1402 O O . SER A 1 177 ? -20.146 -0.271 9.891 1.00 92.69 177 SER A O 1
ATOM 1404 N N . ILE A 1 178 ? -21.670 1.348 10.219 1.00 93.75 178 ILE A N 1
ATOM 1405 C CA . ILE A 1 178 ? -22.845 0.520 9.886 1.00 93.75 178 ILE A CA 1
ATOM 1406 C C . ILE A 1 178 ? -23.112 0.572 8.377 1.00 93.75 178 ILE A C 1
ATOM 1408 O O . ILE A 1 178 ? -23.108 -0.466 7.722 1.00 93.75 178 ILE A O 1
ATOM 1412 N N . CYS A 1 179 ? -23.283 1.770 7.811 1.00 94.06 179 CYS A N 1
ATOM 1413 C CA . CYS A 1 179 ? -23.535 1.963 6.376 1.00 94.06 179 CYS A CA 1
ATOM 1414 C C . CYS A 1 179 ? -22.257 2.171 5.549 1.00 94.06 179 CYS A C 1
ATOM 1416 O O . CYS A 1 179 ? -22.291 2.060 4.329 1.00 94.06 179 CYS A O 1
ATOM 1418 N N . SER A 1 180 ? -21.121 2.444 6.197 1.00 89.50 180 SER A N 1
ATOM 1419 C CA . SER A 1 180 ? -19.857 2.805 5.544 1.00 89.50 180 SER A CA 1
ATOM 1420 C C . SER A 1 180 ? -19.910 4.085 4.694 1.00 89.50 180 SER A C 1
ATOM 1422 O O . SER A 1 180 ? -19.081 4.272 3.802 1.00 89.50 180 SER A O 1
ATOM 1424 N N . GLU A 1 181 ? -20.856 4.984 4.973 1.00 91.25 181 GLU A N 1
ATOM 1425 C CA . GLU A 1 181 ? -20.990 6.274 4.291 1.00 91.25 181 GLU A CA 1
ATOM 1426 C C . GLU A 1 181 ? -20.371 7.420 5.113 1.00 91.25 181 GLU A C 1
ATOM 1428 O O . GLU A 1 181 ? -20.337 7.394 6.348 1.00 91.25 181 GLU A O 1
ATOM 1433 N N . MET A 1 182 ? -19.881 8.446 4.407 1.00 82.56 182 MET A N 1
ATOM 1434 C CA . MET A 1 182 ? -19.261 9.658 4.974 1.00 82.56 182 MET A CA 1
ATOM 1435 C C . MET A 1 182 ? -20.227 10.848 5.070 1.00 82.56 182 MET A C 1
ATOM 1437 O O . MET A 1 182 ? -19.808 11.956 5.402 1.00 82.56 182 MET A O 1
ATOM 1441 N N . ASP A 1 183 ? -21.504 10.649 4.745 1.00 80.06 183 ASP A N 1
ATOM 1442 C CA . ASP A 1 183 ? -22.464 11.745 4.673 1.00 80.06 183 ASP A CA 1
ATOM 1443 C C . ASP A 1 183 ? -22.593 12.470 6.019 1.00 80.06 183 ASP A C 1
ATOM 1445 O O . ASP A 1 183 ? -22.692 11.844 7.078 1.00 80.06 183 ASP A O 1
ATOM 1449 N N . ALA A 1 184 ? -22.662 13.804 5.963 1.00 66.38 184 ALA A N 1
ATOM 1450 C CA . ALA A 1 184 ? -22.859 14.705 7.103 1.00 66.38 184 ALA A CA 1
ATOM 1451 C C . ALA A 1 184 ? -24.301 14.669 7.657 1.00 66.38 184 ALA A C 1
ATOM 1453 O O . ALA A 1 184 ? -24.886 15.708 7.962 1.00 66.38 184 ALA A O 1
ATOM 1454 N N . LYS A 1 185 ? -24.897 13.477 7.724 1.00 75.69 185 LYS A N 1
ATOM 1455 C CA . LYS A 1 185 ? -26.196 13.228 8.356 1.00 75.69 185 LYS A CA 1
ATOM 1456 C C . LYS A 1 185 ? -26.042 13.271 9.878 1.00 75.69 185 LYS A C 1
ATOM 1458 O O . LYS A 1 185 ? -24.928 13.188 10.392 1.00 75.69 185 LYS A O 1
ATOM 1463 N N . ASP A 1 186 ? -27.157 13.412 10.585 1.00 91.19 186 ASP A N 1
ATOM 1464 C CA . ASP A 1 186 ? -27.190 13.477 12.046 1.00 91.19 186 ASP A CA 1
ATOM 1465 C C . ASP A 1 186 ? -26.467 12.255 12.658 1.00 91.19 186 ASP A C 1
ATOM 1467 O O . ASP A 1 186 ? -26.819 11.099 12.397 1.00 91.19 186 ASP A O 1
ATOM 1471 N N . PHE A 1 187 ? -25.397 12.509 13.422 1.00 94.06 187 PHE A N 1
ATOM 1472 C CA . PHE A 1 187 ? -24.634 11.479 14.130 1.00 94.06 187 PHE A CA 1
ATOM 1473 C C . PHE A 1 187 ? -25.126 11.376 15.577 1.00 94.06 187 PHE A C 1
ATOM 1475 O O . PHE A 1 187 ? -25.199 12.368 16.301 1.00 94.06 187 PHE A O 1
ATOM 1482 N N . ALA A 1 188 ? -25.396 10.153 16.021 1.00 95.25 188 ALA A N 1
ATOM 1483 C CA . ALA A 1 188 ? -25.620 9.819 17.416 1.00 95.25 188 ALA A CA 1
ATOM 1484 C C . ALA A 1 188 ? -24.316 9.309 18.044 1.00 95.25 188 ALA A C 1
ATOM 1486 O O . ALA A 1 188 ? -23.613 8.465 17.475 1.00 95.25 188 ALA A O 1
ATOM 1487 N N . LYS A 1 189 ? -23.999 9.801 19.246 1.00 96.44 189 LYS A N 1
ATOM 1488 C CA . LYS A 1 189 ? -22.824 9.390 20.019 1.00 96.44 189 LYS A CA 1
ATOM 1489 C C . LYS A 1 189 ? -23.240 8.515 21.188 1.00 96.44 189 LYS A C 1
ATOM 1491 O O . LYS A 1 189 ? -24.001 8.931 22.057 1.00 96.44 189 LYS A O 1
ATOM 1496 N N . ILE A 1 190 ? -22.694 7.308 21.249 1.00 96.62 190 ILE A N 1
ATOM 1497 C CA . ILE A 1 190 ? -22.890 6.411 22.389 1.00 96.62 190 ILE A CA 1
ATOM 1498 C C . ILE A 1 190 ? -21.927 6.834 23.505 1.00 96.62 190 ILE A C 1
ATOM 1500 O O . ILE A 1 190 ? -20.789 7.220 23.239 1.00 96.62 190 ILE A O 1
ATOM 1504 N N . LYS A 1 191 ? -22.317 6.680 24.773 1.00 96.69 191 LYS A N 1
ATOM 1505 C CA . LYS A 1 191 ? -21.478 6.942 25.960 1.00 96.69 191 LYS A CA 1
ATOM 1506 C C . LYS A 1 191 ? -20.103 6.260 25.943 1.00 96.69 191 LYS A C 1
ATOM 1508 O O . LYS A 1 191 ? -19.173 6.718 26.602 1.00 96.69 191 LYS A O 1
ATOM 1513 N N . CYS A 1 192 ? -19.946 5.170 25.190 1.00 96.50 192 CYS A N 1
ATOM 1514 C CA . CYS A 1 192 ? -18.655 4.510 24.989 1.00 96.50 192 CYS A CA 1
ATOM 1515 C C . CYS A 1 192 ? -17.698 5.268 24.047 1.00 96.50 192 CYS A C 1
ATOM 1517 O O . CYS A 1 192 ? -16.564 4.825 23.886 1.00 96.50 192 CYS A O 1
ATOM 1519 N N . GLY A 1 193 ? -18.138 6.381 23.455 1.00 95.50 193 GLY A N 1
ATOM 1520 C CA . GLY A 1 193 ? -17.349 7.281 22.616 1.00 95.50 193 GLY A CA 1
ATOM 1521 C C . GLY A 1 193 ? -17.476 7.045 21.110 1.00 95.50 193 GLY A C 1
ATOM 1522 O O . GLY A 1 193 ? -16.936 7.839 20.350 1.00 95.50 193 GLY A O 1
ATOM 1523 N N . HIS A 1 194 ? -18.178 5.996 20.673 1.00 95.81 194 HIS A N 1
ATOM 1524 C CA . HIS A 1 194 ? -18.359 5.692 19.250 1.00 95.81 194 HIS A CA 1
ATOM 1525 C C . HIS A 1 194 ? -19.567 6.426 18.664 1.00 95.81 194 HIS A C 1
ATOM 1527 O O . HIS A 1 194 ? -20.587 6.588 19.339 1.00 95.81 194 HIS A O 1
ATOM 1533 N N . GLU A 1 195 ? -19.440 6.840 17.405 1.00 95.62 195 GLU A N 1
ATOM 1534 C CA . GLU A 1 195 ? -20.414 7.663 16.688 1.00 95.62 195 GLU A CA 1
ATOM 1535 C C . GLU A 1 195 ? -20.927 6.918 15.449 1.00 95.62 195 GLU A C 1
ATOM 1537 O O . GLU A 1 195 ? -20.161 6.254 14.748 1.00 95.62 195 GLU A O 1
ATOM 1542 N N . PHE A 1 196 ? -22.230 7.014 15.193 1.00 95.81 196 PHE A N 1
ATOM 1543 C CA . PHE A 1 196 ? -22.922 6.383 14.065 1.00 95.81 196 PHE A CA 1
ATOM 1544 C C . PHE A 1 196 ? -24.001 7.335 13.545 1.00 95.81 196 PHE A C 1
ATOM 1546 O O . PHE A 1 196 ? -24.430 8.211 14.291 1.00 95.81 196 PHE A O 1
ATOM 1553 N N . HIS A 1 197 ? -24.473 7.173 12.307 1.00 95.75 197 HIS A N 1
ATOM 1554 C CA . HIS A 1 197 ? -25.686 7.877 11.877 1.00 95.75 197 HIS A CA 1
ATOM 1555 C C . HIS A 1 197 ? -26.866 7.456 12.754 1.00 95.75 197 HIS A C 1
ATOM 1557 O O . HIS A 1 197 ? -26.998 6.274 13.075 1.00 95.75 197 HIS A O 1
ATOM 1563 N N . GLU A 1 198 ? -27.710 8.415 13.134 1.00 95.38 198 GLU A N 1
ATOM 1564 C CA . GLU A 1 198 ? -28.847 8.179 14.030 1.00 95.38 198 GLU A CA 1
ATOM 1565 C C . GLU A 1 198 ? -29.781 7.088 13.487 1.00 95.38 198 GLU A C 1
ATOM 1567 O O . GLU A 1 198 ? -30.066 6.121 14.188 1.00 95.38 198 GLU A O 1
ATOM 1572 N N . SER A 1 199 ? -30.139 7.167 12.201 1.00 94.88 199 SER A N 1
ATOM 1573 C CA . SER A 1 199 ? -30.999 6.174 11.546 1.00 94.88 199 SER A CA 1
ATOM 1574 C C . SER A 1 199 ? -30.391 4.771 11.536 1.00 94.88 199 SER A C 1
ATOM 1576 O O . SER A 1 199 ? -31.080 3.795 11.816 1.00 94.88 199 SER A O 1
ATOM 1578 N N . CYS A 1 200 ? -29.091 4.661 11.252 1.00 96.06 200 CYS A N 1
ATOM 1579 C CA . CYS A 1 200 ? -28.393 3.379 11.250 1.00 96.06 200 CYS A CA 1
ATOM 1580 C C . CYS A 1 200 ? -28.297 2.772 12.654 1.00 96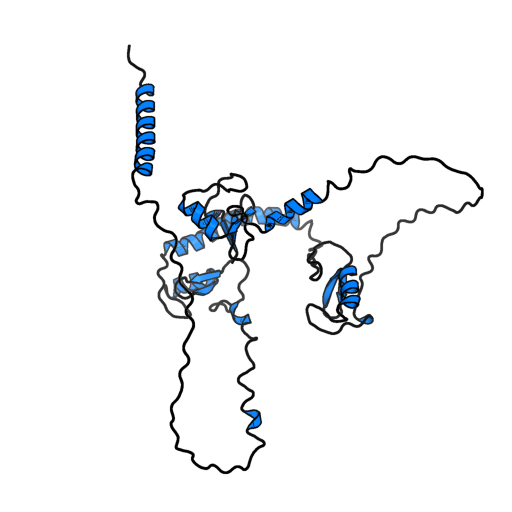.06 200 CYS A C 1
ATOM 1582 O O . CYS A 1 200 ? -28.349 1.552 12.796 1.00 96.06 200 CYS A O 1
ATOM 1584 N N . LEU A 1 201 ? -28.123 3.604 13.685 1.00 95.69 201 LEU A N 1
ATOM 1585 C CA . LEU A 1 201 ? -28.060 3.138 15.066 1.00 95.69 201 LEU A CA 1
ATOM 1586 C C . LEU A 1 201 ? -29.427 2.640 15.551 1.00 95.69 201 LEU A C 1
ATOM 1588 O O . LEU A 1 201 ? -29.483 1.588 16.185 1.00 95.69 201 LEU A O 1
ATOM 1592 N N . ASP A 1 202 ? -30.507 3.356 15.234 1.00 95.44 202 ASP A N 1
ATOM 1593 C CA . ASP A 1 202 ? -31.866 2.976 15.631 1.00 95.44 202 ASP A CA 1
ATOM 1594 C C . ASP A 1 202 ? -32.295 1.660 14.958 1.00 95.44 202 ASP A C 1
ATOM 1596 O O . ASP A 1 202 ? -32.685 0.717 15.649 1.00 95.44 202 ASP A O 1
ATOM 1600 N N . GLU A 1 203 ? -32.090 1.533 13.641 1.00 96.44 203 GLU A N 1
ATOM 1601 C CA . GLU A 1 203 ? -32.367 0.293 12.898 1.00 96.44 203 GLU A CA 1
ATOM 1602 C C . GLU A 1 203 ? -31.557 -0.898 13.442 1.00 96.44 203 GLU A C 1
ATOM 1604 O O . GLU A 1 203 ? -32.067 -2.016 13.578 1.00 96.44 203 GLU A O 1
ATOM 1609 N N . PHE A 1 204 ? -30.292 -0.662 13.807 1.00 96.38 204 PHE A N 1
ATOM 1610 C CA . PHE A 1 204 ? -29.434 -1.686 14.395 1.00 96.38 204 PHE A CA 1
ATOM 1611 C C . PHE A 1 204 ? -29.945 -2.159 15.765 1.00 96.38 204 PHE A C 1
ATOM 1613 O O . PHE A 1 204 ? -29.987 -3.368 16.019 1.00 96.38 204 PHE A O 1
ATOM 1620 N N . ILE A 1 205 ? -30.331 -1.230 16.646 1.00 96.25 205 ILE A N 1
ATOM 1621 C CA . ILE A 1 205 ? -30.818 -1.556 17.994 1.00 96.25 205 ILE A CA 1
ATOM 1622 C C . ILE A 1 205 ? -32.133 -2.337 17.919 1.00 96.25 205 ILE A C 1
ATOM 1624 O O . ILE A 1 205 ? -32.307 -3.288 18.683 1.00 96.25 205 ILE A O 1
ATOM 1628 N N . GLU A 1 206 ? -33.022 -1.978 16.991 1.00 96.12 206 GLU A N 1
ATOM 1629 C CA . GLU A 1 206 ? -34.292 -2.676 16.775 1.00 96.12 206 GLU A CA 1
ATOM 1630 C C . GLU A 1 206 ? -34.103 -4.088 16.199 1.00 96.12 206 GLU A C 1
ATOM 1632 O O . GLU A 1 206 ? -34.808 -5.015 16.601 1.00 96.12 206 GLU A O 1
ATOM 1637 N N . THR A 1 207 ? -33.141 -4.273 15.288 1.00 96.25 207 THR A N 1
ATOM 1638 C CA . THR A 1 207 ? -32.992 -5.530 14.531 1.00 96.25 207 THR A CA 1
ATOM 1639 C C . THR A 1 207 ? -32.067 -6.543 15.203 1.00 96.25 207 THR A C 1
ATOM 1641 O O . THR A 1 207 ? -32.367 -7.736 15.246 1.00 96.25 207 THR A O 1
ATOM 1644 N N . ILE A 1 208 ? -30.900 -6.095 15.675 1.00 94.62 208 ILE A N 1
ATOM 1645 C CA . ILE A 1 208 ? -29.799 -6.979 16.093 1.00 94.62 208 ILE A CA 1
ATOM 1646 C C . ILE A 1 208 ? -29.651 -6.990 17.615 1.00 94.62 208 ILE A C 1
ATOM 1648 O O . ILE A 1 208 ? -29.373 -8.040 18.202 1.00 94.62 208 ILE A O 1
ATOM 1652 N N . GLY A 1 209 ? -29.851 -5.841 18.260 1.00 91.31 209 GLY A N 1
ATOM 1653 C CA . GLY A 1 209 ? -29.873 -5.721 19.713 1.00 91.31 209 GLY A CA 1
ATOM 1654 C C . GLY A 1 209 ? -29.099 -4.523 20.256 1.00 91.31 209 GLY A C 1
ATOM 1655 O O . GLY A 1 209 ? -28.391 -3.805 19.555 1.00 91.31 209 GLY A O 1
ATOM 1656 N N . SER A 1 210 ? -29.227 -4.312 21.563 1.00 96.00 210 SER A N 1
ATOM 1657 C CA . SER A 1 210 ? -28.753 -3.118 22.262 1.00 96.00 210 SER A CA 1
ATOM 1658 C C . SER A 1 210 ? -27.292 -3.232 22.729 1.00 96.00 210 SER A C 1
ATOM 1660 O O . SER A 1 210 ? -27.020 -3.221 23.929 1.00 96.00 210 SER A O 1
ATOM 1662 N N . PHE A 1 211 ? -26.334 -3.350 21.803 1.00 97.06 211 PHE A N 1
ATOM 1663 C CA . PHE A 1 211 ? -24.892 -3.337 22.108 1.00 97.06 211 PHE A CA 1
ATOM 1664 C C . PHE A 1 211 ? -24.078 -2.562 21.060 1.00 97.06 211 PHE A C 1
ATOM 1666 O O . PHE A 1 211 ? -24.445 -2.464 19.896 1.00 97.06 211 PHE A O 1
ATOM 1673 N N . CYS A 1 212 ? -22.939 -1.991 21.454 1.00 96.88 212 CYS A N 1
ATOM 1674 C CA . CYS A 1 212 ? -22.084 -1.210 20.555 1.00 96.88 212 CYS A CA 1
ATOM 1675 C C . CYS A 1 212 ? -21.280 -2.121 19.616 1.00 96.88 212 CYS A C 1
ATOM 1677 O O . CYS A 1 212 ? -20.516 -2.957 20.096 1.00 96.88 212 CYS A O 1
ATOM 1679 N N . LEU A 1 213 ? -21.358 -1.917 18.293 1.00 93.50 213 LEU A N 1
ATOM 1680 C CA . LEU A 1 213 ? -20.630 -2.744 17.314 1.00 93.50 213 LEU A CA 1
ATOM 1681 C C . LEU A 1 213 ? -19.108 -2.684 17.492 1.00 93.50 213 LEU A C 1
ATOM 1683 O O . LEU A 1 213 ? -18.418 -3.674 17.260 1.00 93.50 213 LEU A O 1
ATOM 1687 N N . THR A 1 214 ? -18.578 -1.535 17.916 1.00 94.25 214 THR A N 1
ATOM 1688 C CA . THR A 1 214 ? -17.127 -1.331 17.989 1.00 94.25 214 THR A CA 1
ATOM 1689 C C . THR A 1 214 ? -16.516 -1.950 19.242 1.00 94.25 214 THR A C 1
ATOM 1691 O O . THR A 1 214 ? -15.460 -2.571 19.172 1.00 94.25 214 THR A O 1
ATOM 1694 N N . CYS A 1 215 ? -17.164 -1.802 20.403 1.00 96.50 215 CYS A N 1
ATOM 1695 C CA . CYS A 1 215 ? -16.597 -2.243 21.686 1.00 96.50 215 CYS A CA 1
ATOM 1696 C C . CYS A 1 215 ? -17.409 -3.309 22.428 1.00 96.50 215 CYS A C 1
ATOM 1698 O O . CYS A 1 215 ? -16.987 -3.734 23.502 1.00 96.50 215 CYS A O 1
ATOM 1700 N N . LYS A 1 216 ? -18.550 -3.742 21.878 1.00 96.38 216 LYS A N 1
ATOM 1701 C CA . LYS A 1 216 ? -19.437 -4.786 22.423 1.00 96.38 216 LYS A CA 1
ATOM 1702 C C . LYS A 1 216 ? -20.004 -4.501 23.820 1.00 96.38 216 LYS A C 1
ATOM 1704 O O . LYS A 1 216 ? -20.402 -5.426 24.517 1.00 96.38 216 LYS A O 1
ATOM 1709 N N . LYS A 1 217 ? -20.028 -3.236 24.250 1.00 97.38 217 LYS A N 1
ATOM 1710 C CA . LYS A 1 217 ? -20.700 -2.826 25.494 1.00 97.38 217 LYS A CA 1
ATOM 1711 C C . LYS A 1 217 ? -22.204 -2.712 25.264 1.00 97.38 217 LYS A C 1
ATOM 1713 O O . LYS A 1 217 ? -22.597 -2.151 24.242 1.00 97.38 217 LYS A O 1
ATOM 1718 N N . ASP A 1 218 ? -23.002 -3.180 26.218 1.00 97.44 218 ASP A N 1
ATOM 1719 C CA . ASP A 1 218 ? -24.455 -2.988 26.208 1.00 97.44 218 ASP A CA 1
ATOM 1720 C C . ASP A 1 218 ? -24.801 -1.492 26.182 1.00 97.44 218 ASP A C 1
ATOM 1722 O O . ASP A 1 218 ? -24.149 -0.680 26.846 1.00 97.44 218 ASP A O 1
ATOM 1726 N N . ILE A 1 219 ? -25.816 -1.135 25.399 1.00 97.00 219 ILE A N 1
ATOM 1727 C CA . ILE A 1 219 ? -26.319 0.230 25.227 1.00 97.00 219 ILE A CA 1
ATOM 1728 C C . ILE A 1 219 ? -27.677 0.322 25.921 1.00 97.00 219 ILE A C 1
ATOM 1730 O O . ILE A 1 219 ? -28.569 -0.477 25.641 1.00 97.00 219 ILE A O 1
ATOM 1734 N N . LYS A 1 220 ? -27.868 1.313 26.793 1.00 96.69 220 LYS A N 1
ATOM 1735 C CA . LYS A 1 220 ? -29.198 1.698 27.291 1.00 96.69 220 LYS A CA 1
ATOM 1736 C C . LYS A 1 220 ? -29.704 2.924 26.533 1.00 96.69 220 LYS A C 1
ATOM 1738 O O . LYS A 1 220 ? -28.902 3.684 26.000 1.00 96.69 220 LYS A O 1
ATOM 1743 N N . ALA A 1 221 ? -31.019 3.150 26.523 1.00 92.81 221 ALA A N 1
ATOM 1744 C CA . ALA A 1 221 ? -31.617 4.322 25.870 1.00 92.81 221 ALA A CA 1
ATOM 1745 C C . ALA A 1 221 ? -30.986 5.648 26.351 1.00 92.81 221 ALA A C 1
ATOM 1747 O O . ALA A 1 221 ? -30.704 6.525 25.540 1.00 92.81 221 ALA A O 1
ATOM 1748 N N . ASP A 1 222 ? -30.662 5.735 27.644 1.00 95.50 222 ASP A N 1
ATOM 1749 C CA . ASP A 1 222 ? -30.026 6.909 28.259 1.00 95.50 222 ASP A CA 1
ATOM 1750 C C . ASP A 1 222 ? -28.534 7.078 27.896 1.00 95.50 222 ASP A C 1
ATOM 1752 O O . ASP A 1 222 ? -27.932 8.105 28.207 1.00 95.50 222 ASP A O 1
ATOM 1756 N N . ASP A 1 223 ? -27.906 6.079 27.263 1.00 96.25 223 ASP A N 1
ATOM 1757 C CA . ASP A 1 223 ? -26.495 6.130 26.860 1.00 96.25 223 ASP A CA 1
ATOM 1758 C C . ASP A 1 223 ? -26.295 6.726 25.452 1.00 96.25 223 ASP A C 1
ATOM 1760 O O . ASP A 1 223 ? -25.149 6.862 25.012 1.00 96.25 223 ASP A O 1
ATOM 1764 N N . ILE A 1 224 ? -27.375 7.069 24.739 1.00 96.38 224 ILE A N 1
ATOM 1765 C CA . ILE A 1 224 ? -27.336 7.620 23.378 1.00 96.38 224 ILE A CA 1
ATOM 1766 C C . ILE A 1 224 ? -27.516 9.139 23.442 1.00 96.38 224 ILE A C 1
ATOM 1768 O O . ILE A 1 224 ? -28.598 9.644 23.740 1.00 96.38 224 ILE A O 1
ATOM 1772 N N . VAL A 1 225 ? -26.455 9.879 23.125 1.00 96.25 225 VAL A N 1
ATOM 1773 C CA . VAL A 1 225 ? -26.477 11.341 23.020 1.00 96.25 225 VAL A CA 1
ATOM 1774 C C . VAL A 1 225 ? -26.732 11.719 21.563 1.00 96.25 225 VAL A C 1
ATOM 1776 O O . VAL A 1 225 ? -25.891 11.475 20.695 1.00 96.25 225 VAL A O 1
ATOM 1779 N N . ARG A 1 226 ? -27.899 12.309 21.295 1.00 93.94 226 ARG A N 1
ATOM 1780 C CA . ARG A 1 226 ? -28.274 12.851 19.983 1.00 93.94 226 ARG A CA 1
ATOM 1781 C C . ARG A 1 226 ? -27.980 14.346 19.967 1.00 93.94 226 ARG A C 1
ATOM 1783 O O . ARG A 1 226 ? -28.534 15.091 20.778 1.00 93.94 226 ARG A O 1
ATOM 1790 N N . GLU A 1 227 ? -27.095 14.789 19.081 1.00 84.06 227 GLU A N 1
ATOM 1791 C CA . GLU A 1 227 ? -26.888 16.219 18.856 1.00 84.06 227 GLU A CA 1
ATOM 1792 C C . GLU A 1 227 ? -28.075 16.747 18.048 1.00 84.06 227 GLU A C 1
ATOM 1794 O O . GLU A 1 227 ? -28.127 16.621 16.830 1.00 84.06 227 GLU A O 1
ATOM 1799 N N . SER A 1 228 ? -29.062 17.331 18.729 1.00 69.31 228 SER A N 1
ATOM 1800 C CA . SER A 1 228 ? -30.143 18.039 18.053 1.00 69.31 228 SER A CA 1
ATOM 1801 C C . SER A 1 228 ? -29.546 19.253 17.343 1.00 69.31 228 SER A C 1
ATOM 1803 O O . SER A 1 228 ? -29.271 20.274 17.981 1.00 69.31 228 SER A O 1
ATOM 1805 N N . THR A 1 229 ? -29.325 19.156 16.033 1.00 58.56 229 THR A N 1
ATOM 1806 C CA . THR A 1 229 ? -28.996 20.323 15.220 1.00 58.56 229 THR A CA 1
ATOM 1807 C C . THR A 1 229 ? -30.192 21.273 15.305 1.00 58.56 229 THR A C 1
ATOM 1809 O O . THR A 1 229 ? -31.274 21.023 14.771 1.00 58.56 229 THR A O 1
ATOM 1812 N N . THR A 1 230 ? -30.057 22.359 16.068 1.00 46.94 230 THR A N 1
ATOM 1813 C CA . THR A 1 230 ? -31.082 23.399 16.148 1.00 46.94 230 THR A CA 1
ATOM 1814 C C . THR A 1 230 ? -31.196 24.040 14.771 1.00 46.94 230 THR A C 1
ATOM 1816 O O . THR A 1 230 ? -30.446 24.946 14.412 1.00 46.94 230 THR A O 1
ATOM 1819 N N . LYS A 1 231 ? -32.144 23.555 13.963 1.00 48.50 231 LYS A N 1
ATOM 1820 C CA . LYS A 1 231 ? -32.582 24.238 12.748 1.00 48.50 231 LYS A CA 1
ATOM 1821 C C . LYS A 1 231 ? -32.972 25.660 13.147 1.00 48.50 231 LYS A C 1
ATOM 1823 O O . LYS A 1 231 ? -33.973 25.864 13.828 1.00 48.50 231 LYS A O 1
ATOM 1828 N N . VAL A 1 232 ? -32.177 26.645 12.729 1.00 37.06 232 VAL A N 1
ATOM 1829 C CA . VAL A 1 232 ? -32.547 28.062 12.784 1.00 37.06 232 VAL A CA 1
ATOM 1830 C C . VAL A 1 232 ? -33.736 28.245 11.845 1.00 37.06 232 VAL A C 1
ATOM 1832 O O . VAL A 1 232 ? -33.588 28.486 10.650 1.00 37.06 232 VAL A O 1
ATOM 1835 N N . THR A 1 233 ? -34.945 28.088 12.375 1.00 36.81 233 THR A N 1
ATOM 1836 C CA . THR A 1 233 ? -36.170 28.464 11.679 1.00 36.81 233 THR A CA 1
ATOM 1837 C C . THR A 1 233 ? -36.257 29.987 11.674 1.00 36.81 233 THR A C 1
ATOM 1839 O O . THR A 1 233 ? -36.617 30.604 12.678 1.00 36.81 233 THR A O 1
ATOM 1842 N N . ARG A 1 234 ? -35.934 30.617 10.538 1.00 34.31 234 ARG A N 1
ATOM 1843 C CA . ARG A 1 234 ? -36.397 31.979 10.246 1.00 34.31 234 ARG A CA 1
ATOM 1844 C C . ARG A 1 234 ? -37.916 31.908 10.065 1.00 34.31 234 ARG A C 1
ATOM 1846 O O . ARG A 1 234 ? -38.405 31.402 9.063 1.00 34.31 234 ARG A O 1
ATOM 1853 N N . SER A 1 235 ? -38.633 32.360 11.089 1.00 33.25 235 SER A N 1
ATOM 1854 C CA . SER A 1 235 ? -40.088 32.504 11.107 1.00 33.25 235 SER A CA 1
ATOM 1855 C C . SER A 1 235 ? -40.525 33.588 10.119 1.00 33.25 235 SER A C 1
ATOM 1857 O O . SER A 1 235 ? -40.126 34.746 10.251 1.00 33.25 235 SER A O 1
ATOM 1859 N N . CYS A 1 236 ? -41.361 33.219 9.150 1.00 29.98 236 CYS A N 1
ATOM 1860 C CA . CYS A 1 236 ? -42.226 34.153 8.443 1.00 29.98 236 CYS A CA 1
ATOM 1861 C C . CYS A 1 236 ? -43.637 33.970 9.007 1.00 29.98 236 CYS A C 1
ATOM 1863 O O . CYS A 1 236 ? -44.287 32.961 8.748 1.00 29.98 236 CYS A O 1
ATOM 1865 N N . ASN A 1 237 ? -44.095 34.950 9.786 1.00 41.34 237 ASN A N 1
ATOM 1866 C CA . ASN A 1 237 ? -45.489 35.079 10.195 1.00 41.34 237 ASN A CA 1
ATOM 1867 C C . ASN A 1 237 ? -46.383 35.225 8.955 1.00 41.34 237 ASN A C 1
ATOM 1869 O O . ASN A 1 237 ? -46.293 36.237 8.260 1.00 41.34 237 ASN A O 1
ATOM 1873 N N . VAL A 1 238 ? -47.306 34.290 8.738 1.00 36.44 238 VAL A N 1
ATOM 1874 C CA . VAL A 1 238 ? -48.530 34.548 7.971 1.00 36.44 238 VAL A CA 1
ATOM 1875 C C . VAL A 1 238 ? -49.699 34.116 8.840 1.00 36.44 238 VAL A C 1
ATOM 1877 O O . VAL A 1 238 ? -49.748 32.995 9.336 1.00 36.44 238 VAL A O 1
ATOM 1880 N N . LYS A 1 239 ? -50.570 35.089 9.097 1.00 42.88 239 LYS A N 1
ATOM 1881 C CA . LYS A 1 239 ? -51.756 34.978 9.934 1.00 42.88 239 LYS A CA 1
ATOM 1882 C C . LYS A 1 239 ? -52.806 34.095 9.272 1.00 42.88 239 LYS A C 1
ATOM 1884 O O . LYS A 1 239 ? -52.920 34.062 8.049 1.00 42.88 239 LYS A O 1
ATOM 1889 N N . ASP A 1 240 ? -53.579 33.464 10.142 1.00 44.00 240 ASP A N 1
ATOM 1890 C CA . ASP A 1 240 ? -54.855 32.824 9.874 1.00 44.00 240 ASP A CA 1
ATOM 1891 C C . ASP A 1 240 ? -55.767 33.681 8.991 1.00 44.00 240 ASP A C 1
ATOM 1893 O O . ASP A 1 240 ? -55.991 34.852 9.293 1.00 44.00 240 ASP A O 1
ATOM 1897 N N . ASP A 1 241 ? -56.386 33.058 7.989 1.00 39.09 241 ASP A N 1
ATOM 1898 C CA . ASP A 1 241 ? -57.762 33.386 7.641 1.00 39.09 241 ASP A CA 1
ATOM 1899 C C . ASP A 1 241 ? -58.515 32.169 7.096 1.00 39.09 241 ASP A C 1
ATOM 1901 O O . ASP A 1 241 ? -58.007 31.304 6.386 1.00 39.09 241 ASP A O 1
ATOM 1905 N N . LYS A 1 242 ? -59.771 32.104 7.521 1.00 48.34 242 LYS A N 1
ATOM 1906 C CA . LYS A 1 242 ? -60.669 30.954 7.536 1.00 48.34 242 LYS A CA 1
ATOM 1907 C C . LYS A 1 242 ? -61.838 31.237 6.599 1.00 48.34 242 LYS A C 1
ATOM 1909 O O . LYS A 1 242 ? -62.628 32.118 6.929 1.00 48.34 242 LYS A O 1
ATOM 1914 N N . LYS A 1 243 ? -62.068 30.452 5.532 1.00 39.56 243 LYS A N 1
ATOM 1915 C CA . LYS A 1 243 ? -63.443 30.192 5.039 1.00 39.56 243 LYS A CA 1
ATOM 1916 C C . LYS A 1 243 ? -63.579 29.063 4.008 1.00 39.56 243 LYS A C 1
ATOM 1918 O O . LYS A 1 243 ? -62.640 28.672 3.340 1.00 39.56 243 LYS A O 1
ATOM 1923 N N . ARG A 1 244 ? -64.816 28.562 3.990 1.00 43.56 244 ARG A N 1
ATOM 1924 C CA . ARG A 1 244 ? -65.412 27.338 3.430 1.00 43.56 244 ARG A CA 1
ATOM 1925 C C . ARG A 1 244 ? -65.715 27.402 1.923 1.00 43.56 244 ARG A C 1
ATOM 1927 O O . ARG A 1 244 ? -65.963 28.499 1.437 1.00 43.56 244 ARG A O 1
ATOM 1934 N N . HIS A 1 245 ? -65.893 26.207 1.338 1.00 37.19 245 HIS A N 1
ATOM 1935 C CA . HIS A 1 245 ? -66.897 25.720 0.349 1.00 37.19 245 HIS A CA 1
ATOM 1936 C C . HIS A 1 245 ? -66.196 24.857 -0.720 1.00 37.19 245 HIS A C 1
ATOM 1938 O O . HIS A 1 245 ? -65.213 25.306 -1.289 1.00 37.19 245 HIS A O 1
ATOM 1944 N N . ALA A 1 246 ? -66.438 23.542 -0.770 1.00 43.41 246 ALA A N 1
ATOM 1945 C CA . ALA A 1 246 ? -67.574 22.806 -1.357 1.00 43.41 246 ALA A CA 1
ATOM 1946 C C . ALA A 1 246 ? -67.410 22.571 -2.877 1.00 43.41 246 ALA A C 1
ATOM 1948 O O . ALA A 1 246 ? -67.282 23.529 -3.628 1.00 43.41 246 ALA A O 1
ATOM 1949 N N . ASP A 1 247 ? -67.451 21.278 -3.225 1.00 45.09 247 ASP A N 1
ATOM 1950 C CA . ASP A 1 247 ? -67.879 20.629 -4.476 1.00 45.09 247 ASP A CA 1
ATOM 1951 C C . ASP A 1 247 ? -67.114 20.911 -5.789 1.00 45.09 247 ASP A C 1
ATOM 1953 O O . ASP A 1 247 ? -67.124 22.024 -6.304 1.00 45.09 247 ASP A O 1
ATOM 1957 N N . ASN A 1 248 ? -66.487 19.874 -6.369 1.00 41.56 248 ASN A N 1
ATOM 1958 C CA . ASN A 1 248 ? -66.972 19.170 -7.577 1.00 41.56 248 ASN A CA 1
ATOM 1959 C C . ASN A 1 248 ? -65.876 18.341 -8.279 1.00 41.56 248 ASN A C 1
ATOM 1961 O O . ASN A 1 248 ? -64.777 18.829 -8.527 1.00 41.56 248 ASN A O 1
ATOM 1965 N N . ASP A 1 249 ? -66.265 17.100 -8.583 1.00 40.00 249 ASP A N 1
ATOM 1966 C CA . ASP A 1 249 ? -66.160 16.333 -9.834 1.00 40.00 249 ASP A CA 1
ATOM 1967 C C . ASP A 1 249 ? -64.896 16.354 -10.712 1.00 40.00 249 ASP A C 1
ATOM 1969 O O . ASP A 1 249 ? -64.402 17.389 -11.150 1.00 40.00 249 ASP A O 1
ATOM 1973 N N . ASP A 1 250 ? -64.489 15.118 -11.034 1.00 53.09 250 ASP A N 1
ATOM 1974 C CA . ASP A 1 250 ? -64.078 14.584 -12.338 1.00 53.09 250 ASP A CA 1
ATOM 1975 C C . ASP A 1 250 ? -63.223 15.466 -13.259 1.00 53.09 250 ASP A C 1
ATOM 1977 O O . ASP A 1 250 ? -63.698 16.468 -13.781 1.00 53.09 250 ASP A O 1
ATOM 1981 N N . ASN A 1 251 ? -62.025 14.992 -13.630 1.00 42.06 251 ASN A N 1
ATOM 1982 C CA . ASN A 1 251 ? -61.739 14.590 -15.019 1.00 42.06 251 ASN A CA 1
ATOM 1983 C C . ASN A 1 251 ? -60.309 14.032 -15.180 1.00 42.06 251 ASN A C 1
ATOM 1985 O O . ASN A 1 251 ? -59.367 14.422 -14.495 1.00 42.06 251 ASN A O 1
ATOM 1989 N N . ALA A 1 252 ? -60.189 13.127 -16.145 1.00 39.81 252 ALA A N 1
ATOM 1990 C CA . ALA A 1 252 ? -59.014 12.447 -16.668 1.00 39.81 252 ALA A CA 1
ATOM 1991 C C . ALA A 1 252 ? -57.793 13.343 -16.958 1.00 39.81 252 ALA A C 1
ATOM 1993 O O . ALA A 1 252 ? -57.933 14.451 -17.463 1.00 39.81 252 ALA A O 1
ATOM 1994 N N . ASN A 1 253 ? -56.580 12.806 -16.796 1.00 36.19 253 ASN A N 1
ATOM 1995 C CA . ASN A 1 253 ? -55.853 12.178 -17.908 1.00 36.19 253 ASN A CA 1
ATOM 1996 C C . ASN A 1 253 ? -54.505 11.634 -17.424 1.00 36.19 253 ASN A C 1
ATOM 1998 O O . ASN A 1 253 ? -53.659 12.361 -16.912 1.00 36.19 253 ASN A O 1
ATOM 2002 N N . THR A 1 254 ? -54.316 10.337 -17.620 1.00 49.19 254 THR A N 1
ATOM 2003 C CA . THR A 1 254 ? -53.039 9.641 -17.513 1.00 49.19 254 THR A CA 1
ATOM 2004 C C . THR A 1 254 ? -52.298 9.768 -18.836 1.00 49.19 254 THR A C 1
ATOM 2006 O O . THR A 1 254 ? -52.786 9.232 -19.824 1.00 49.19 254 THR A O 1
ATOM 2009 N N . THR A 1 255 ? -51.137 10.412 -18.840 1.00 55.81 255 THR A N 1
ATOM 2010 C CA . THR A 1 255 ? -49.925 10.033 -19.589 1.00 55.81 255 THR A CA 1
ATOM 2011 C C . THR A 1 255 ? -48.881 11.102 -19.327 1.00 55.81 255 THR A C 1
ATOM 2013 O O . THR A 1 255 ? -49.203 12.275 -19.471 1.00 55.81 255 THR A O 1
ATOM 2016 N N . ASP A 1 256 ? -47.676 10.653 -18.986 1.00 49.75 256 ASP A N 1
ATOM 2017 C CA . ASP A 1 256 ? -46.391 11.365 -18.950 1.00 49.75 256 ASP A CA 1
ATOM 2018 C C . ASP A 1 256 ? -45.777 11.272 -17.559 1.00 49.75 256 ASP A C 1
ATOM 2020 O O . ASP A 1 256 ? -46.154 12.018 -16.670 1.00 49.75 256 ASP A O 1
ATOM 2024 N N . ASP A 1 257 ? -44.878 10.296 -17.381 1.00 46.53 257 ASP A N 1
ATOM 2025 C CA . ASP A 1 257 ? -43.683 10.405 -16.532 1.00 46.53 257 ASP A CA 1
ATOM 2026 C C . ASP A 1 257 ? -42.894 9.085 -16.562 1.00 46.53 257 ASP A C 1
ATOM 2028 O O . ASP A 1 257 ? -42.975 8.252 -15.662 1.00 46.53 257 ASP A O 1
ATOM 2032 N N . ASP A 1 258 ? -42.101 8.890 -17.620 1.00 49.78 258 ASP A N 1
ATOM 2033 C CA . ASP A 1 258 ? -41.110 7.803 -17.693 1.00 49.78 258 ASP A CA 1
ATOM 2034 C C . ASP A 1 258 ? -39.742 8.338 -18.159 1.00 49.78 258 ASP A C 1
ATOM 2036 O O . ASP A 1 258 ? -39.130 7.873 -19.118 1.00 49.78 258 ASP A O 1
ATOM 2040 N N . LYS A 1 259 ? -39.274 9.406 -17.494 1.00 47.38 259 LYS A N 1
ATOM 2041 C CA . LYS A 1 259 ? -37.931 9.990 -17.698 1.00 47.38 259 LYS A CA 1
ATOM 2042 C C . LYS A 1 259 ? -37.102 10.168 -16.420 1.00 47.38 259 LYS A C 1
ATOM 2044 O O . LYS A 1 259 ? -35.957 10.599 -16.508 1.00 47.38 259 LYS A O 1
ATOM 2049 N N . SER A 1 260 ? -37.609 9.797 -15.242 1.00 47.88 260 SER A N 1
ATOM 2050 C CA . SER A 1 260 ? -36.889 9.991 -13.969 1.00 47.88 260 SER A CA 1
ATOM 2051 C C . SER A 1 260 ? -36.053 8.790 -13.506 1.00 47.88 260 SER A C 1
ATOM 2053 O O . SER A 1 260 ? -35.270 8.929 -12.575 1.00 47.88 260 SER A O 1
ATOM 2055 N N . LYS A 1 261 ? -36.142 7.624 -14.163 1.00 45.94 261 LYS A N 1
ATOM 2056 C CA . LYS A 1 261 ? -35.418 6.400 -13.748 1.00 45.94 261 LYS A CA 1
ATOM 2057 C C . LYS A 1 261 ? -34.078 6.157 -14.449 1.00 45.94 261 LYS A C 1
ATOM 2059 O O . LYS A 1 261 ? -33.417 5.162 -14.168 1.00 45.94 261 LYS A O 1
ATOM 2064 N N . GLN A 1 262 ? -33.651 7.045 -15.347 1.00 45.50 262 GLN A N 1
ATOM 2065 C CA . GLN A 1 262 ? -32.422 6.844 -16.126 1.00 45.50 262 GLN A CA 1
ATOM 2066 C C . GLN A 1 262 ? -31.172 7.496 -15.500 1.00 45.50 262 GLN A C 1
ATOM 2068 O O . GLN A 1 262 ? -30.065 7.236 -15.957 1.00 45.50 262 GLN A O 1
ATOM 2073 N N . ILE A 1 263 ? -31.323 8.290 -14.432 1.00 46.91 263 ILE A N 1
ATOM 2074 C CA . ILE A 1 263 ? -30.229 9.088 -13.842 1.00 46.91 263 ILE A CA 1
ATOM 2075 C C . ILE A 1 263 ? -29.451 8.334 -12.738 1.00 46.91 263 ILE A C 1
ATOM 2077 O O . ILE A 1 263 ? -28.298 8.667 -12.469 1.00 46.91 263 ILE A O 1
ATOM 2081 N N . ASP A 1 264 ? -29.986 7.243 -12.177 1.00 48.19 264 ASP A N 1
ATOM 2082 C CA . ASP A 1 264 ? -29.317 6.532 -11.070 1.00 48.19 264 ASP A CA 1
ATOM 2083 C C . ASP A 1 264 ? -28.466 5.321 -11.493 1.00 48.19 264 ASP A C 1
ATOM 2085 O O . ASP A 1 264 ? -27.541 4.929 -10.780 1.00 48.19 264 ASP A O 1
ATOM 2089 N N . LEU A 1 265 ? -28.678 4.755 -12.686 1.00 44.16 265 LEU A N 1
ATOM 2090 C CA . LEU A 1 265 ? -27.901 3.594 -13.151 1.00 44.16 265 LEU A CA 1
ATOM 2091 C C . LEU A 1 265 ? -26.490 3.978 -13.647 1.00 44.16 265 LEU A C 1
ATOM 2093 O O . LEU A 1 265 ? -25.536 3.207 -13.502 1.00 44.16 265 LEU A O 1
ATOM 2097 N N . GLU A 1 266 ? -26.318 5.193 -14.176 1.00 46.09 266 GLU A N 1
ATOM 2098 C CA . GLU A 1 266 ? -25.006 5.712 -14.597 1.00 46.09 266 GLU A CA 1
ATOM 2099 C C . GLU A 1 266 ? -24.089 6.048 -13.411 1.00 46.09 266 GLU A C 1
ATOM 2101 O O . GLU A 1 266 ? -22.869 5.906 -13.506 1.00 46.09 266 GLU A O 1
ATOM 2106 N N . ASN A 1 267 ? -24.653 6.438 -12.265 1.00 42.34 267 ASN A N 1
ATOM 2107 C CA . ASN A 1 267 ? -23.870 6.735 -11.063 1.00 42.34 267 ASN A CA 1
ATOM 2108 C C . ASN A 1 267 ? -23.458 5.459 -10.308 1.00 42.34 267 ASN A C 1
ATOM 2110 O O . ASN A 1 267 ? -22.332 5.373 -9.809 1.00 42.34 267 ASN A O 1
ATOM 2114 N N . ILE A 1 268 ? -24.305 4.423 -10.310 1.00 38.16 268 ILE A N 1
ATOM 2115 C CA . ILE A 1 268 ? -23.980 3.103 -9.741 1.00 38.16 268 ILE A CA 1
ATOM 2116 C C . ILE A 1 268 ? -22.883 2.406 -10.568 1.00 38.16 268 ILE A C 1
ATOM 2118 O O . ILE A 1 268 ? -21.925 1.866 -10.010 1.00 38.16 268 ILE A O 1
ATOM 2122 N N . THR A 1 269 ? -22.938 2.485 -11.901 1.00 45.31 269 THR A N 1
ATOM 2123 C CA . THR A 1 269 ? -21.921 1.875 -12.783 1.00 45.31 269 THR A CA 1
ATOM 2124 C C . THR A 1 269 ? -20.559 2.580 -12.738 1.00 45.31 269 THR A C 1
ATOM 2126 O O . THR A 1 269 ? -19.533 1.913 -12.891 1.00 45.31 269 THR A O 1
ATOM 2129 N N . LYS A 1 270 ? -20.510 3.891 -12.452 1.00 49.78 270 LYS A N 1
ATOM 2130 C CA . LYS A 1 270 ? -19.249 4.632 -12.242 1.00 49.78 270 LYS A CA 1
ATOM 2131 C C . LYS A 1 270 ? -18.524 4.233 -10.954 1.00 49.78 270 LYS A C 1
ATOM 2133 O O . LYS A 1 270 ? -17.300 4.143 -10.959 1.00 49.78 270 LYS A O 1
ATOM 2138 N N . ASN A 1 271 ? -19.248 3.941 -9.871 1.00 49.53 271 ASN A N 1
ATOM 2139 C CA . ASN A 1 271 ? -18.629 3.489 -8.618 1.00 49.53 271 ASN A CA 1
ATOM 2140 C C . ASN A 1 271 ? -18.272 1.994 -8.627 1.00 49.53 271 ASN A C 1
ATOM 2142 O O . ASN A 1 271 ? -17.284 1.608 -8.004 1.00 49.53 271 ASN A O 1
ATOM 2146 N N . HIS A 1 272 ? -19.000 1.158 -9.375 1.00 51.00 272 HIS A N 1
ATOM 2147 C CA . HIS A 1 272 ? -18.717 -0.279 -9.450 1.00 51.00 272 HIS A CA 1
ATOM 2148 C C . HIS A 1 272 ? -17.369 -0.622 -10.102 1.00 51.00 272 HIS A C 1
ATOM 2150 O O . HIS A 1 272 ? -16.801 -1.658 -9.770 1.00 51.00 272 HIS A O 1
ATOM 2156 N N . ARG A 1 273 ? -16.805 0.240 -10.964 1.00 59.12 273 ARG A N 1
ATOM 2157 C CA . ARG A 1 273 ? -15.484 -0.001 -11.583 1.00 59.12 273 ARG A CA 1
ATOM 2158 C C . ARG A 1 273 ? -14.297 0.186 -10.633 1.00 59.12 273 ARG A C 1
ATOM 2160 O O . ARG A 1 273 ? -13.197 -0.225 -10.976 1.00 59.12 273 ARG A O 1
ATOM 2167 N N . LYS A 1 274 ? -14.495 0.738 -9.429 1.00 72.44 274 LYS A N 1
ATOM 2168 C CA . LYS A 1 274 ? -13.398 1.019 -8.479 1.00 72.44 274 LYS A CA 1
ATOM 2169 C C . LYS A 1 274 ? -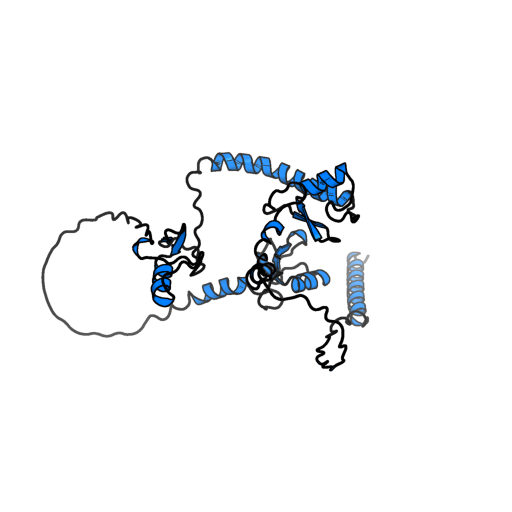12.700 -0.221 -7.906 1.00 72.44 274 LYS A C 1
ATOM 2171 O O . LYS A 1 274 ? -11.695 -0.074 -7.221 1.00 72.44 274 LYS A O 1
ATOM 2176 N N . TYR A 1 275 ? -13.209 -1.427 -8.159 1.00 88.12 275 TYR A N 1
ATOM 2177 C CA . TYR A 1 275 ? -12.659 -2.662 -7.588 1.00 88.12 275 TYR A CA 1
ATOM 2178 C C . TYR A 1 275 ? -12.402 -3.764 -8.620 1.00 88.12 275 TYR A C 1
ATOM 2180 O O . TYR A 1 275 ? -12.268 -4.924 -8.233 1.00 88.12 275 TYR A O 1
ATOM 2188 N N . TYR A 1 276 ? -12.347 -3.429 -9.909 1.00 93.62 276 TYR A N 1
ATOM 2189 C CA . TYR A 1 276 ? -12.054 -4.388 -10.974 1.00 93.62 276 TYR A CA 1
ATOM 2190 C C . TYR A 1 276 ? -10.760 -4.002 -11.679 1.00 93.62 276 TYR A C 1
ATOM 2192 O O . TYR A 1 276 ? -10.452 -2.823 -11.831 1.00 93.62 276 TYR A O 1
ATOM 2200 N N . CYS A 1 277 ? -9.986 -5.007 -12.066 1.00 95.50 277 CYS A N 1
ATOM 2201 C CA . CYS A 1 277 ? -8.737 -4.817 -12.779 1.00 95.50 277 CYS A CA 1
ATOM 2202 C C . CYS A 1 277 ? -9.018 -4.398 -14.216 1.00 95.50 277 CYS A C 1
ATOM 2204 O O . CYS A 1 277 ? -9.653 -5.135 -14.963 1.00 95.50 277 CYS A O 1
ATOM 2206 N N . ASN A 1 278 ? -8.446 -3.273 -14.642 1.00 94.31 278 ASN A N 1
ATOM 2207 C CA . ASN A 1 278 ? -8.601 -2.745 -16.000 1.00 94.31 278 ASN A CA 1
ATOM 2208 C C . ASN A 1 278 ? -7.970 -3.621 -17.109 1.00 94.31 278 ASN A C 1
ATOM 2210 O O . ASN A 1 278 ? -8.024 -3.258 -18.284 1.00 94.31 278 ASN A O 1
ATOM 2214 N N . THR A 1 279 ? -7.325 -4.739 -16.756 1.00 94.88 279 THR A N 1
ATOM 2215 C CA . THR A 1 279 ? -6.725 -5.682 -17.718 1.00 94.88 279 THR A CA 1
ATOM 2216 C C . THR A 1 279 ? -7.534 -6.959 -17.898 1.00 94.88 279 THR A C 1
ATOM 2218 O O . THR A 1 279 ? -7.719 -7.383 -19.037 1.00 94.88 279 THR A O 1
ATOM 2221 N N . CYS A 1 280 ? -7.981 -7.582 -16.806 1.00 95.56 280 CYS A N 1
ATOM 2222 C CA . CYS A 1 280 ? -8.694 -8.861 -16.848 1.00 95.56 280 CYS A CA 1
ATOM 2223 C C . CYS A 1 280 ? -10.186 -8.752 -16.505 1.00 95.56 280 CYS A C 1
ATOM 2225 O O . CYS A 1 280 ? -10.875 -9.764 -16.566 1.00 95.56 280 CYS A O 1
ATOM 2227 N N . ASP A 1 281 ? -10.677 -7.563 -16.136 1.00 93.38 281 ASP A N 1
ATOM 2228 C CA . ASP A 1 281 ? -12.047 -7.309 -15.663 1.00 93.38 281 ASP A CA 1
ATOM 2229 C C . ASP A 1 281 ? -12.470 -8.168 -14.451 1.00 93.38 281 ASP A C 1
ATOM 2231 O O . ASP A 1 281 ? -13.650 -8.252 -14.110 1.00 93.38 281 ASP A O 1
ATOM 2235 N N . GLU A 1 282 ? -11.515 -8.783 -13.747 1.00 95.44 282 GLU A N 1
ATOM 2236 C CA . GLU A 1 282 ? -11.769 -9.523 -12.511 1.00 95.44 282 GLU A CA 1
ATOM 2237 C C . GLU A 1 282 ? -11.680 -8.611 -11.285 1.00 95.44 282 GLU A C 1
ATOM 2239 O O . GLU A 1 282 ? -10.997 -7.580 -11.279 1.00 95.44 282 GLU A O 1
ATOM 2244 N N . ARG A 1 283 ? -12.375 -9.004 -10.213 1.00 93.75 283 ARG A N 1
ATOM 2245 C CA . ARG A 1 283 ? -12.356 -8.279 -8.943 1.00 93.75 283 ARG A CA 1
ATOM 2246 C C . ARG A 1 283 ? -10.945 -8.287 -8.355 1.00 93.75 283 ARG A C 1
ATOM 2248 O O . ARG A 1 283 ? -10.266 -9.311 -8.319 1.00 93.75 283 ARG A O 1
ATOM 2255 N N . ILE A 1 284 ? -10.514 -7.136 -7.862 1.00 91.56 284 ILE A N 1
ATOM 2256 C CA . ILE A 1 284 ? -9.203 -6.975 -7.251 1.00 91.56 284 ILE A CA 1
ATOM 2257 C C . ILE A 1 284 ? -9.242 -7.444 -5.796 1.00 91.56 284 ILE A C 1
ATOM 2259 O O . ILE A 1 284 ? -9.884 -6.830 -4.943 1.00 91.56 284 ILE A O 1
ATOM 2263 N N . GLU A 1 285 ? -8.502 -8.511 -5.515 1.00 87.50 285 GLU A N 1
ATOM 2264 C CA . GLU A 1 285 ? -8.087 -8.905 -4.169 1.00 87.50 285 GLU A CA 1
ATOM 2265 C C . GLU A 1 285 ? -6.625 -8.467 -3.972 1.00 87.50 285 GLU A C 1
ATOM 2267 O O . GLU A 1 285 ? -5.859 -8.401 -4.934 1.00 87.50 285 GLU A O 1
ATOM 2272 N N . ARG A 1 286 ? -6.231 -8.073 -2.751 1.00 80.38 286 ARG A N 1
ATOM 2273 C CA . ARG A 1 286 ? -4.860 -7.591 -2.485 1.00 80.38 286 ARG A CA 1
ATOM 2274 C C . ARG A 1 286 ? -3.817 -8.665 -2.846 1.00 80.38 286 ARG A C 1
ATOM 2276 O O . ARG A 1 286 ? -4.070 -9.834 -2.549 1.00 80.38 286 ARG A O 1
ATOM 2283 N N . PRO A 1 287 ? -2.627 -8.294 -3.368 1.00 75.12 287 PRO A N 1
ATOM 2284 C CA . PRO A 1 287 ? -2.116 -6.935 -3.604 1.00 75.12 287 PRO A CA 1
ATOM 2285 C C . PRO A 1 287 ? -2.510 -6.346 -4.970 1.00 75.12 287 PRO A C 1
ATOM 2287 O O . PRO A 1 287 ? -2.651 -7.064 -5.961 1.00 75.12 287 PRO A O 1
ATOM 2290 N N . TYR A 1 288 ? -2.620 -5.017 -5.042 1.00 89.25 288 TYR A N 1
ATOM 2291 C CA . TYR A 1 288 ? -2.992 -4.312 -6.274 1.00 89.25 288 TYR A CA 1
ATOM 2292 C C . TYR A 1 288 ? -2.184 -3.042 -6.512 1.00 89.25 288 TYR A C 1
ATOM 2294 O O . TYR A 1 288 ? -1.554 -2.501 -5.603 1.00 89.25 288 TYR A O 1
ATOM 2302 N N . VAL A 1 289 ? -2.182 -2.587 -7.761 1.00 90.69 289 VAL A N 1
ATOM 2303 C CA . VAL A 1 289 ? -1.380 -1.462 -8.235 1.00 90.69 289 VAL A CA 1
ATOM 2304 C C . VAL A 1 289 ? -2.295 -0.379 -8.788 1.00 90.69 289 VAL A C 1
ATOM 2306 O O . VAL A 1 289 ? -3.246 -0.676 -9.508 1.00 90.69 289 VAL A O 1
ATOM 2309 N N . ILE A 1 290 ? -2.006 0.873 -8.437 1.00 92.31 290 ILE A N 1
ATOM 2310 C CA . ILE A 1 290 ? -2.678 2.060 -8.973 1.00 92.31 290 ILE A CA 1
ATOM 2311 C C . ILE A 1 290 ? -1.672 2.864 -9.793 1.00 92.31 290 ILE A C 1
ATOM 2313 O O . ILE A 1 290 ? -0.558 3.111 -9.328 1.00 92.31 290 ILE A O 1
ATOM 2317 N N . ILE A 1 291 ? -2.075 3.302 -10.986 1.00 93.50 291 ILE A N 1
ATOM 2318 C CA . ILE A 1 291 ? -1.312 4.275 -11.777 1.00 93.50 291 ILE A CA 1
ATOM 2319 C C . ILE A 1 291 ? -1.658 5.684 -11.275 1.00 93.50 291 ILE A C 1
ATOM 2321 O O . 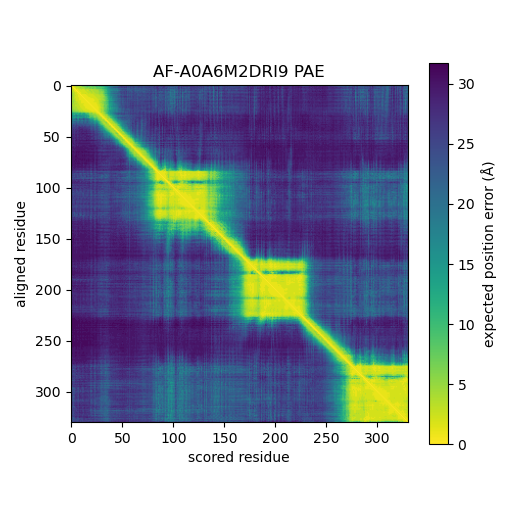ILE A 1 291 ? -2.814 6.088 -11.342 1.00 93.50 291 ILE A O 1
ATOM 2325 N N . LYS A 1 292 ? -0.678 6.451 -10.789 1.00 92.06 292 LYS A N 1
ATOM 2326 C CA . LYS A 1 292 ? -0.879 7.788 -10.190 1.00 92.06 292 LYS A CA 1
ATOM 2327 C C . LYS A 1 292 ? -1.566 8.787 -11.111 1.00 92.06 292 LYS A C 1
ATOM 2329 O O . LYS A 1 292 ? -2.339 9.601 -10.628 1.00 92.06 292 LYS A O 1
ATOM 2334 N N . THR A 1 293 ? -1.246 8.753 -12.401 1.00 92.62 293 THR A N 1
ATOM 2335 C CA . THR A 1 293 ? -1.722 9.747 -13.372 1.00 92.62 293 THR A CA 1
ATOM 2336 C C . THR A 1 293 ? -3.213 9.611 -13.655 1.00 92.62 293 THR A C 1
ATOM 2338 O O . THR A 1 293 ? -3.907 10.614 -13.771 1.00 92.62 293 THR A O 1
ATOM 2341 N N . CYS A 1 294 ? -3.717 8.377 -13.709 1.00 94.00 294 CYS A N 1
ATOM 2342 C CA . CYS A 1 294 ? -5.080 8.091 -14.155 1.00 94.00 294 CYS A CA 1
ATOM 2343 C C . CYS A 1 294 ? -5.938 7.325 -13.137 1.00 94.00 294 CYS A C 1
ATOM 2345 O O . CYS A 1 294 ? -7.082 6.998 -13.435 1.00 94.00 294 CYS A O 1
ATOM 2347 N N . GLU A 1 295 ? -5.386 7.000 -11.967 1.00 94.38 295 GLU A N 1
ATOM 2348 C CA . GLU A 1 295 ? -6.037 6.301 -10.848 1.00 94.38 295 GLU A CA 1
ATOM 2349 C C . GLU A 1 295 ? -6.668 4.934 -11.188 1.00 94.38 295 GLU A C 1
ATOM 2351 O O . GLU A 1 295 ? -7.438 4.377 -10.404 1.00 94.38 295 GLU A O 1
ATOM 2356 N N . HIS A 1 296 ? -6.322 4.340 -12.333 1.00 95.31 296 HIS A N 1
ATOM 2357 C CA . HIS A 1 296 ? -6.803 3.013 -12.711 1.00 95.31 296 HIS A CA 1
ATOM 2358 C C . HIS A 1 296 ? -6.125 1.914 -11.892 1.00 95.31 296 HIS A C 1
ATOM 2360 O O . HIS A 1 296 ? -4.917 1.966 -11.635 1.00 95.31 296 HIS A O 1
ATOM 2366 N N . LEU A 1 297 ? -6.913 0.902 -11.516 1.00 95.38 297 LEU A N 1
ATOM 2367 C CA . LEU A 1 297 ? -6.468 -0.205 -10.680 1.00 95.38 297 LEU A CA 1
ATOM 2368 C C . LEU A 1 297 ? -6.175 -1.467 -11.497 1.00 95.38 297 LEU A C 1
ATOM 2370 O O . LEU A 1 297 ? -6.896 -1.824 -12.431 1.00 95.38 297 LEU A O 1
ATOM 2374 N N . TYR A 1 298 ? -5.131 -2.177 -11.083 1.00 96.38 298 TYR A N 1
ATOM 2375 C CA . TYR A 1 298 ? -4.661 -3.409 -11.706 1.00 96.38 298 TYR A CA 1
ATOM 2376 C C . TYR A 1 298 ? -4.282 -4.433 -10.638 1.00 96.38 298 TYR A C 1
ATOM 2378 O O . TYR A 1 298 ? -3.760 -4.071 -9.581 1.00 96.38 298 TYR A O 1
ATOM 2386 N N . HIS A 1 299 ? -4.471 -5.726 -10.913 1.00 96.94 299 HIS A N 1
ATOM 2387 C CA . HIS A 1 299 ? -3.735 -6.745 -10.161 1.00 96.94 299 HIS A CA 1
ATOM 2388 C C . HIS A 1 299 ? -2.242 -6.556 -10.399 1.00 96.94 299 HIS A C 1
ATOM 2390 O O . HIS A 1 299 ? -1.827 -6.227 -11.515 1.00 96.94 299 HIS A O 1
ATOM 2396 N N . LYS A 1 300 ? -1.438 -6.827 -9.371 1.00 95.06 300 LYS A N 1
ATOM 2397 C CA . LYS A 1 300 ? 0.020 -6.778 -9.489 1.00 95.06 300 LYS A CA 1
ATOM 2398 C C . LYS A 1 300 ? 0.526 -7.644 -10.653 1.00 95.06 300 LYS A C 1
ATOM 2400 O O . LYS A 1 300 ? 1.286 -7.168 -11.483 1.00 95.06 300 LYS A O 1
ATOM 2405 N N . ASP A 1 301 ? 0.014 -8.863 -10.783 1.00 95.88 301 ASP A N 1
ATOM 2406 C CA . ASP A 1 301 ? 0.457 -9.781 -11.838 1.00 95.88 301 ASP A CA 1
ATOM 2407 C C . ASP A 1 301 ? 0.046 -9.309 -13.246 1.00 95.88 301 ASP A C 1
ATOM 2409 O O . ASP A 1 301 ? 0.764 -9.533 -14.217 1.00 95.88 301 ASP A O 1
ATOM 2413 N N . CYS A 1 302 ? -1.090 -8.610 -13.372 1.00 96.69 302 CYS A N 1
ATOM 2414 C CA . CYS A 1 302 ? -1.553 -8.072 -14.655 1.00 96.69 302 CYS A CA 1
ATOM 2415 C C . CYS A 1 302 ? -0.700 -6.890 -15.132 1.00 96.69 302 CYS A C 1
ATOM 2417 O O . CYS A 1 302 ? -0.411 -6.780 -16.328 1.00 96.69 302 CYS A O 1
ATOM 2419 N N . ILE A 1 303 ? -0.314 -5.997 -14.213 1.00 95.69 303 ILE A N 1
ATOM 2420 C CA . ILE A 1 303 ? 0.550 -4.867 -14.561 1.00 95.69 303 ILE A CA 1
ATOM 2421 C C . ILE A 1 303 ? 1.984 -5.341 -14.820 1.00 95.69 303 ILE A C 1
ATOM 2423 O O . ILE A 1 303 ? 2.566 -4.925 -15.817 1.00 95.69 303 ILE A O 1
ATOM 2427 N N . ASP A 1 304 ? 2.499 -6.283 -14.020 1.00 95.06 304 ASP A N 1
ATOM 2428 C CA . ASP A 1 304 ? 3.827 -6.878 -14.216 1.00 95.06 304 ASP A CA 1
ATOM 2429 C C . ASP A 1 304 ? 3.915 -7.546 -15.602 1.00 95.06 304 ASP A C 1
ATOM 2431 O O . ASP A 1 304 ? 4.828 -7.253 -16.371 1.00 95.06 304 ASP A O 1
ATOM 2435 N N . ALA A 1 305 ? 2.904 -8.334 -15.996 1.00 96.06 305 ALA A N 1
ATOM 2436 C CA . ALA A 1 305 ? 2.849 -8.952 -17.325 1.00 96.06 305 ALA A CA 1
ATOM 2437 C C . ALA A 1 305 ? 2.793 -7.930 -18.478 1.00 96.06 305 ALA A C 1
ATOM 2439 O O . ALA A 1 305 ? 3.328 -8.178 -19.560 1.00 96.06 305 ALA A O 1
ATOM 2440 N N . SER A 1 306 ? 2.148 -6.777 -18.266 1.00 95.00 306 SER A N 1
ATOM 2441 C CA . SER A 1 306 ? 2.115 -5.693 -19.258 1.00 95.00 306 SER A CA 1
ATOM 2442 C C . SER A 1 306 ? 3.488 -5.028 -19.393 1.00 95.00 306 SER A C 1
ATOM 2444 O O . SER A 1 306 ? 3.945 -4.768 -20.506 1.00 95.00 306 SER A O 1
ATOM 2446 N N . MET A 1 307 ? 4.180 -4.822 -18.270 1.00 93.75 307 MET A N 1
ATOM 2447 C CA . MET A 1 307 ? 5.535 -4.274 -18.245 1.00 93.75 307 MET A CA 1
ATOM 2448 C C . MET A 1 307 ? 6.556 -5.230 -18.871 1.00 93.75 307 MET A C 1
ATOM 2450 O O . MET A 1 307 ? 7.392 -4.781 -19.650 1.00 93.75 307 MET A O 1
ATOM 2454 N N . ASP A 1 308 ? 6.447 -6.537 -18.619 1.00 95.50 308 ASP A N 1
ATOM 2455 C CA . ASP A 1 308 ? 7.285 -7.566 -19.254 1.00 95.50 308 ASP A CA 1
ATOM 2456 C C . ASP A 1 308 ? 7.116 -7.589 -20.783 1.00 95.50 308 ASP A C 1
ATOM 2458 O O . ASP A 1 308 ? 8.049 -7.906 -21.525 1.00 95.50 308 ASP A O 1
ATOM 2462 N N . ALA A 1 309 ? 5.934 -7.205 -21.274 1.00 96.00 309 ALA A N 1
ATOM 2463 C CA . ALA A 1 309 ? 5.648 -7.035 -22.696 1.00 96.00 309 ALA A CA 1
ATOM 2464 C C . ALA A 1 309 ? 6.093 -5.668 -23.263 1.00 96.00 309 ALA A C 1
ATOM 2466 O O . ALA A 1 309 ? 5.801 -5.373 -24.423 1.00 96.00 309 ALA A O 1
ATOM 2467 N N . ASN A 1 310 ? 6.795 -4.836 -22.480 1.00 94.81 310 ASN A N 1
ATOM 2468 C CA . ASN A 1 310 ? 7.147 -3.445 -22.797 1.00 94.81 310 ASN A CA 1
ATOM 2469 C C . ASN A 1 310 ? 5.932 -2.560 -23.137 1.00 94.81 310 ASN A C 1
ATOM 2471 O O . ASN A 1 310 ? 6.029 -1.640 -23.952 1.00 94.81 310 ASN A O 1
ATOM 2475 N N . VAL A 1 311 ? 4.777 -2.830 -22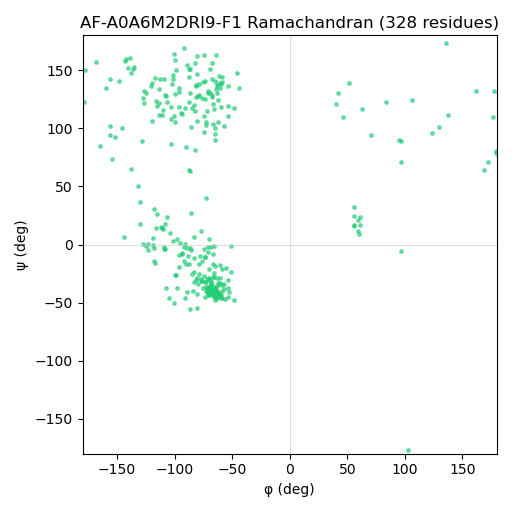.523 1.00 95.38 311 VAL A N 1
ATOM 2476 C CA . VAL A 1 311 ? 3.558 -2.031 -22.689 1.00 95.38 311 VAL A CA 1
ATOM 2477 C C . VAL A 1 311 ? 3.418 -1.078 -21.502 1.00 95.38 311 VAL A C 1
ATOM 2479 O O . VAL A 1 311 ? 3.040 -1.481 -20.405 1.00 95.38 311 VAL A O 1
ATOM 2482 N N . TYR A 1 312 ? 3.699 0.203 -21.748 1.00 95.81 312 TYR A N 1
ATOM 2483 C CA . TYR A 1 312 ? 3.652 1.292 -20.760 1.00 95.81 312 TYR A CA 1
ATOM 2484 C C . T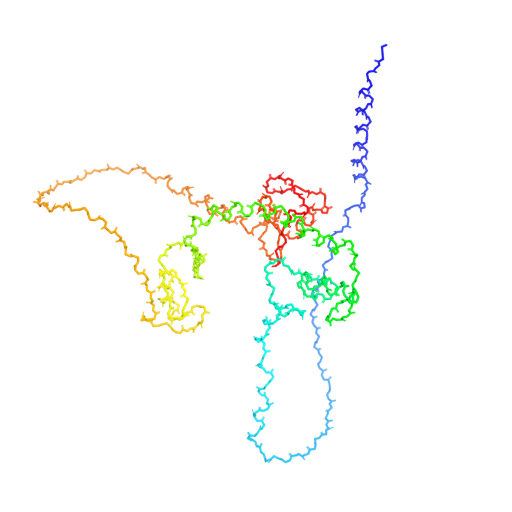YR A 1 312 ? 2.444 2.218 -20.949 1.00 95.81 312 TYR A C 1
ATOM 2486 O O . TYR A 1 312 ? 2.463 3.370 -20.540 1.00 95.81 312 TYR A O 1
ATOM 2494 N N . THR A 1 313 ? 1.383 1.718 -21.580 1.00 96.88 313 THR A N 1
ATOM 2495 C CA . THR A 1 313 ? 0.131 2.446 -21.815 1.00 96.88 313 THR A CA 1
ATOM 2496 C C . THR A 1 313 ? -0.964 1.892 -20.914 1.00 96.88 313 THR A C 1
ATOM 2498 O O . THR A 1 313 ? -1.227 0.686 -20.921 1.00 96.88 313 THR A O 1
ATOM 2501 N N . CYS A 1 314 ? -1.643 2.751 -20.162 1.00 96.69 314 CYS A N 1
ATOM 2502 C CA . CYS A 1 314 ? -2.776 2.374 -19.328 1.00 96.69 314 CYS A CA 1
ATOM 2503 C C . CYS A 1 314 ? -3.915 1.820 -20.194 1.00 96.69 314 CYS A C 1
ATOM 2505 O O . CYS A 1 314 ? -4.427 2.506 -21.073 1.00 96.69 314 CYS A O 1
ATOM 2507 N N . ARG A 1 315 ? -4.393 0.602 -19.923 1.00 94.19 315 ARG A N 1
ATOM 2508 C CA . ARG A 1 315 ? -5.474 -0.011 -20.715 1.00 94.19 315 ARG A CA 1
ATOM 2509 C C . ARG A 1 315 ? -6.841 0.654 -20.503 1.00 94.19 315 ARG A C 1
ATOM 2511 O O . ARG A 1 315 ? -7.710 0.541 -21.361 1.00 94.19 315 ARG A O 1
ATOM 2518 N N . GLY A 1 316 ? -7.019 1.363 -19.385 1.00 92.56 316 GLY A N 1
ATOM 2519 C CA . GLY A 1 316 ? -8.236 2.118 -19.072 1.00 92.56 316 GLY A CA 1
ATOM 2520 C C . GLY A 1 316 ? -8.409 3.409 -19.874 1.00 92.56 316 GLY A C 1
ATOM 2521 O O . GLY A 1 316 ? -9.504 3.672 -20.362 1.00 92.56 316 GLY A O 1
ATOM 2522 N N . CYS A 1 317 ? -7.343 4.207 -20.011 1.00 95.75 317 CYS A N 1
ATOM 2523 C CA . CYS A 1 317 ? -7.394 5.534 -20.645 1.00 95.75 317 CYS A CA 1
ATOM 2524 C C . CYS A 1 317 ? -6.418 5.741 -21.813 1.00 95.75 317 CYS A C 1
ATOM 2526 O O . CYS A 1 317 ? -6.430 6.814 -22.405 1.00 95.75 317 CYS A O 1
ATOM 2528 N N . ALA A 1 318 ? -5.596 4.745 -22.152 1.00 95.94 318 ALA A N 1
ATOM 2529 C CA . ALA A 1 318 ? -4.529 4.813 -23.158 1.00 95.94 318 ALA A CA 1
ATOM 2530 C C . ALA A 1 318 ? -3.418 5.844 -22.871 1.00 95.94 318 ALA A C 1
ATOM 2532 O O . ALA A 1 318 ? -2.652 6.180 -23.768 1.00 95.94 318 ALA A O 1
ATOM 2533 N N . GLU A 1 319 ? -3.311 6.331 -21.635 1.00 95.88 319 GLU A N 1
ATOM 2534 C CA . GLU A 1 319 ? -2.256 7.258 -21.222 1.00 95.88 319 GLU A CA 1
ATOM 2535 C C . GLU A 1 319 ? -0.958 6.509 -20.900 1.00 95.88 319 GLU A C 1
ATOM 2537 O O . GLU A 1 319 ? -0.988 5.460 -20.246 1.00 95.88 319 GLU A O 1
ATOM 2542 N N . ASP A 1 320 ? 0.173 7.041 -21.357 1.00 96.38 320 ASP A N 1
ATOM 2543 C CA . ASP A 1 320 ? 1.493 6.495 -21.048 1.00 96.38 320 ASP A CA 1
ATOM 2544 C C . ASP A 1 320 ? 1.818 6.673 -19.556 1.00 96.38 320 ASP A C 1
ATOM 2546 O O . ASP A 1 320 ? 1.500 7.698 -18.950 1.00 96.38 320 ASP A O 1
ATOM 2550 N N . PHE A 1 321 ? 2.472 5.684 -18.950 1.00 96.19 321 PHE A N 1
ATOM 2551 C CA . PHE A 1 321 ? 2.920 5.733 -17.561 1.00 96.19 321 PHE A CA 1
ATOM 2552 C C . PHE A 1 321 ? 4.344 5.194 -17.410 1.00 96.19 321 PHE A C 1
ATOM 2554 O O . PHE A 1 321 ? 4.797 4.317 -18.142 1.00 96.19 321 PHE A O 1
ATOM 2561 N N . SER A 1 322 ? 5.062 5.702 -16.415 1.00 95.50 322 SER A N 1
ATOM 2562 C CA . SER A 1 322 ? 6.390 5.227 -16.031 1.00 95.50 322 SER A CA 1
ATOM 2563 C C . SER A 1 322 ? 6.322 4.303 -14.810 1.00 95.50 322 SER A C 1
ATOM 2565 O O . SER A 1 322 ? 5.349 4.302 -14.057 1.00 95.50 322 SER A O 1
ATOM 2567 N N . VAL A 1 323 ? 7.389 3.543 -14.541 1.00 93.44 323 VAL A N 1
ATOM 2568 C CA . VAL A 1 323 ? 7.490 2.702 -13.326 1.00 93.44 323 VAL A CA 1
ATOM 2569 C C . VAL A 1 323 ? 7.324 3.534 -12.046 1.00 93.44 323 VAL A C 1
ATOM 2571 O O . VAL A 1 323 ? 6.739 3.074 -11.067 1.00 93.44 323 VAL A O 1
ATOM 2574 N N . SER A 1 324 ? 7.790 4.786 -12.059 1.00 94.00 324 SER A N 1
ATOM 2575 C CA . SER A 1 324 ? 7.632 5.746 -10.959 1.00 94.00 324 SER A CA 1
ATOM 2576 C C . SER A 1 324 ? 6.180 6.151 -10.684 1.00 94.00 324 SER A C 1
ATOM 2578 O O . SER A 1 324 ? 5.879 6.630 -9.581 1.00 94.00 324 SER A O 1
ATOM 2580 N N . ASP A 1 325 ? 5.278 5.937 -11.642 1.00 94.38 325 ASP A N 1
ATOM 2581 C CA . ASP A 1 325 ? 3.857 6.263 -11.521 1.00 94.38 325 ASP A CA 1
ATOM 2582 C C . ASP A 1 325 ? 3.049 5.149 -10.853 1.00 94.38 325 ASP A C 1
ATOM 2584 O O . ASP A 1 325 ? 1.877 5.347 -10.549 1.00 94.38 325 ASP A O 1
ATOM 2588 N N . LEU A 1 326 ? 3.657 4.000 -10.556 1.00 94.81 326 LEU A N 1
ATOM 2589 C CA . LEU A 1 326 ? 2.973 2.883 -9.913 1.00 94.81 326 LEU A CA 1
ATOM 2590 C C . LEU A 1 326 ? 2.994 3.019 -8.383 1.00 94.81 326 LEU A C 1
ATOM 2592 O O . LEU A 1 326 ? 4.038 3.236 -7.764 1.00 94.81 326 LEU A O 1
ATOM 2596 N N . ILE A 1 327 ? 1.828 2.868 -7.754 1.00 92.75 327 ILE A N 1
ATOM 2597 C CA . ILE A 1 327 ? 1.682 2.709 -6.302 1.00 92.75 327 ILE A CA 1
ATOM 2598 C C . ILE A 1 327 ? 1.242 1.278 -6.027 1.00 92.75 327 ILE A C 1
ATOM 2600 O O . ILE A 1 327 ? 0.135 0.889 -6.393 1.00 92.75 327 ILE A O 1
ATOM 2604 N N . ILE A 1 328 ? 2.094 0.512 -5.348 1.00 92.69 328 ILE A N 1
ATOM 2605 C CA . ILE A 1 328 ? 1.778 -0.846 -4.902 1.00 92.69 328 ILE A CA 1
ATOM 2606 C C . ILE A 1 328 ? 1.100 -0.766 -3.533 1.00 92.69 328 ILE A C 1
ATOM 2608 O O . ILE A 1 328 ? 1.668 -0.229 -2.580 1.00 92.69 328 ILE A O 1
ATOM 2612 N N . LEU A 1 329 ? -0.109 -1.314 -3.434 1.00 84.81 329 LEU A N 1
ATOM 2613 C CA . LEU A 1 329 ? -0.879 -1.405 -2.199 1.00 84.81 329 LEU A CA 1
ATOM 2614 C C . LEU A 1 329 ? -0.956 -2.872 -1.761 1.00 84.81 329 LEU A C 1
ATOM 2616 O O . LEU A 1 329 ? -1.580 -3.706 -2.423 1.00 84.81 329 LEU A O 1
ATOM 2620 N N . CYS A 1 330 ? -0.279 -3.168 -0.648 1.00 81.81 330 CYS A N 1
ATOM 2621 C CA . CYS A 1 330 ? -0.173 -4.506 -0.060 1.00 81.81 330 CYS A CA 1
ATOM 2622 C C . CYS A 1 330 ? -1.329 -4.862 0.886 1.00 81.81 330 CYS A C 1
ATOM 2624 O O . CYS A 1 330 ? -1.878 -3.980 1.597 1.00 81.81 330 CYS A O 1
#

Mean predicted aligned error: 22.25 Å

Solvent-accessible surface area (backbone atoms only — not comparable to full-atom values): 21931 Å² total; per-residue (Å²): 130,84,79,65,70,67,62,61,54,56,53,53,54,53,53,53,55,53,50,53,54,51,50,61,74,72,46,82,81,81,80,80,87,85,86,86,88,83,79,92,82,84,89,85,89,78,83,88,82,92,82,85,90,88,82,84,90,72,86,89,84,67,94,78,64,66,79,72,74,78,74,72,89,87,77,82,87,82,71,74,73,70,80,49,44,20,81,85,80,66,45,68,74,62,100,82,49,75,43,66,42,87,92,75,68,51,60,30,37,49,67,59,49,51,55,44,35,75,74,78,39,62,47,41,95,84,80,61,51,72,53,93,71,56,70,67,58,56,48,49,64,51,48,61,49,53,59,60,45,67,67,40,54,66,58,48,55,64,48,46,63,65,43,65,79,61,74,77,76,90,72,80,83,64,60,20,86,83,83,71,49,67,70,93,59,65,51,27,35,36,76,90,74,54,56,32,39,43,69,60,50,52,55,41,38,75,72,80,39,55,50,39,89,88,79,67,46,76,53,54,83,90,36,56,47,68,70,77,77,79,75,82,74,81,81,77,92,77,80,89,84,87,87,88,83,83,89,82,82,88,84,89,82,92,84,91,87,92,76,81,78,70,72,61,59,61,57,53,56,62,59,63,55,80,50,32,14,59,81,76,71,44,73,62,62,84,49,32,30,31,37,67,90,76,68,50,42,30,37,46,69,59,50,50,55,33,49,77,69,73,48,48,52,39,78,80,78,67,48,76,57,54,81,88,36,55,44,81,46,121